Protein AF-A0A2V9NYU6-F1 (afdb_monomer)

Nearest PDB structures (foldseek):
  7azl-assembly2_B  TM=3.512E-01  e=4.759E-01  Escherichia coli 2-427-07_S4_C3
  5vxz-assembly2_B  TM=3.625E-01  e=4.795E+00  Homo sapiens
  4ra0-assembly1_A  TM=4.495E-01  e=8.671E+00  Homo sapiens
  1pz8-assembly3_C  TM=3.743E-01  e=8.671E+00  Gallus gallus
  1pz7-assembly2_B  TM=2.542E-01  e=8.671E+00  Gallus gallus

Sequence (279 aa):
MLKIKHMPVLTLGFVFLVSLFTFSHTQPDTKTDPFADFRPRHEVPSVEFVGRQVCAGCHMQRNRSQLQTAMAHALNMPGDSTVLQAHPKLTFRAGIYTYTITTEGQQSSYSVTDGKETSTEPIAYVFGKAHVAQTYVLRHNGKLYEGRVSYYTAIDNLDWTIGDALNPPPSLEVAFGRDITGDEARNCFSCHSTGAVVSGKLELDRLTPGVTCEACHGPGQELGDFQSEEIEPRHSVARVLRSMPPKRQCRRNDAEPRRDHKCSFPTISSIRQSWPRPQ

Foldseek 3Di:
DDDDDDDDDDDDDDPPPPPPPPPPPPDPPPPPPPCPPQQLDDFDPPFAAPDCVLVCVPVVVVQVVQCVDQQVVQKDQQQPDPLCVVPQWAWDDAQQKIWIWHDDRSWIKIWIDSPPDMDIFTFGMWGGDPQAKTWTWTQDPNFIWTAQWIQGNVVSHIDGDPPLPDGPDPDRVVNRTGTCDQQNVLVSQSQQWPQQAHPNGGNPVSTDGGCHPCNQLPRCRVVSPPDDDPDDPDDDPVVSVVPGDDPVSNDDDDPDDDDDPPPDDDDPPPPDPDDDDDD

pLDDT: mean 73.61, std 25.05, range [25.48, 98.75]

Structure (mmCIF, N/CA/C/O backbone):
data_AF-A0A2V9NYU6-F1
#
_entry.id   AF-A0A2V9NYU6-F1
#
loop_
_atom_site.group_PDB
_atom_site.id
_atom_site.type_symbol
_atom_site.label_atom_id
_atom_site.label_alt_id
_atom_site.label_comp_id
_atom_site.label_asym_id
_atom_site.label_entity_id
_atom_site.label_seq_id
_atom_site.pdbx_PDB_ins_code
_atom_site.Cartn_x
_atom_site.Cartn_y
_atom_site.Cartn_z
_atom_site.occupancy
_atom_site.B_iso_or_equiv
_atom_site.auth_seq_id
_atom_site.auth_comp_id
_atom_site.auth_asym_id
_atom_site.auth_atom_id
_atom_site.pdbx_PDB_model_num
ATOM 1 N N . MET A 1 1 ? 10.746 66.522 74.069 1.00 45.25 1 MET A N 1
ATOM 2 C CA . MET A 1 1 ? 11.652 65.374 74.293 1.00 45.25 1 MET A CA 1
ATOM 3 C C . MET A 1 1 ? 11.529 64.451 73.094 1.00 45.25 1 MET A C 1
ATOM 5 O O . MET A 1 1 ? 10.422 64.001 72.868 1.00 45.25 1 MET A O 1
ATOM 9 N N . LEU A 1 2 ? 12.608 64.301 72.313 1.00 41.31 2 LEU A N 1
ATOM 10 C CA . LEU A 1 2 ? 13.076 63.134 71.530 1.00 41.31 2 LEU A CA 1
ATOM 11 C C . LEU A 1 2 ? 13.954 63.668 70.375 1.00 41.31 2 LEU A C 1
ATOM 13 O O . LEU A 1 2 ? 13.469 64.029 69.309 1.00 41.31 2 LEU A O 1
ATOM 17 N N . LYS A 1 3 ? 15.262 63.812 70.634 1.00 43.53 3 LYS A N 1
ATOM 18 C CA . LYS A 1 3 ? 16.272 64.129 69.611 1.00 43.53 3 LYS A CA 1
ATOM 19 C C . LYS A 1 3 ? 16.665 62.818 68.930 1.00 43.53 3 LYS A C 1
ATOM 21 O O . LYS A 1 3 ? 17.279 61.966 69.567 1.00 43.53 3 LYS A O 1
ATOM 26 N N . ILE A 1 4 ? 16.304 62.669 67.660 1.00 50.69 4 ILE A N 1
ATOM 27 C CA . ILE A 1 4 ? 16.693 61.536 66.818 1.00 50.69 4 ILE A CA 1
ATOM 28 C C . ILE A 1 4 ? 18.176 61.717 66.461 1.00 50.69 4 ILE A C 1
ATOM 30 O O . ILE A 1 4 ? 18.544 62.656 65.760 1.00 50.69 4 ILE A O 1
ATOM 34 N N . LYS A 1 5 ? 19.041 60.858 67.013 1.00 53.56 5 LYS A N 1
ATOM 35 C CA . LYS A 1 5 ? 20.458 60.757 66.639 1.00 53.56 5 LYS A CA 1
ATOM 36 C C . LYS A 1 5 ? 20.568 59.926 65.360 1.00 53.56 5 LYS A C 1
ATOM 38 O O . LYS A 1 5 ? 20.090 58.796 65.324 1.00 53.56 5 LYS A O 1
ATOM 43 N N . HIS A 1 6 ? 21.218 60.479 64.341 1.00 47.94 6 HIS A N 1
ATOM 44 C CA . HIS A 1 6 ? 21.615 59.752 63.138 1.00 47.94 6 HIS A CA 1
ATOM 45 C C . HIS A 1 6 ? 22.655 58.673 63.483 1.00 47.94 6 HIS A C 1
ATOM 47 O O . HIS A 1 6 ? 23.723 58.984 64.009 1.00 47.94 6 HIS A O 1
ATOM 53 N N . MET A 1 7 ? 22.328 57.414 63.186 1.00 47.97 7 MET A N 1
ATOM 54 C CA . MET A 1 7 ? 23.265 56.287 63.154 1.00 47.97 7 MET A CA 1
ATOM 55 C C . MET A 1 7 ? 23.819 56.137 61.728 1.00 47.97 7 MET A C 1
ATOM 57 O O . MET A 1 7 ? 23.051 56.280 60.774 1.00 47.97 7 MET A O 1
ATOM 61 N N . PRO A 1 8 ? 25.122 55.858 61.557 1.00 53.44 8 PRO A N 1
ATOM 62 C CA . PRO A 1 8 ? 25.720 55.688 60.242 1.00 53.44 8 PRO A CA 1
ATOM 63 C C . PRO A 1 8 ? 25.275 54.359 59.622 1.00 53.44 8 PRO A C 1
ATOM 65 O O . PRO A 1 8 ? 25.334 53.304 60.253 1.00 53.44 8 PRO A O 1
ATOM 68 N N . VAL A 1 9 ? 24.819 54.434 58.372 1.00 51.22 9 VAL A N 1
ATOM 69 C CA . VAL A 1 9 ? 24.464 53.286 57.535 1.00 51.22 9 VAL A CA 1
ATOM 70 C C . VAL A 1 9 ? 25.750 52.537 57.191 1.00 51.22 9 VAL A C 1
ATOM 72 O O . VAL A 1 9 ? 26.589 53.029 56.441 1.00 51.22 9 VAL A O 1
ATOM 75 N N . LEU A 1 10 ? 25.911 51.357 57.786 1.00 48.66 10 LEU A N 1
ATOM 76 C CA . LEU A 1 10 ? 26.973 50.410 57.477 1.00 48.66 10 LEU A CA 1
ATOM 77 C C . LEU 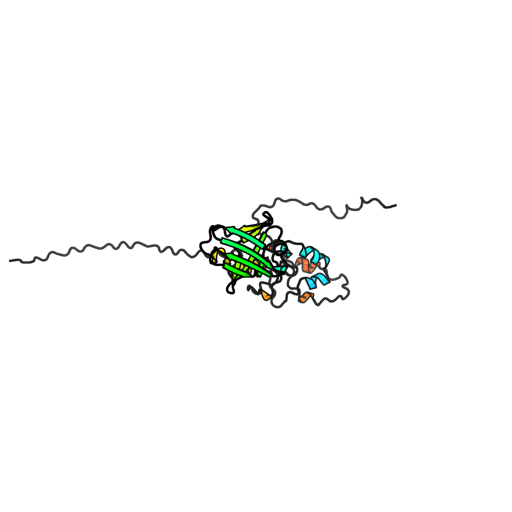A 1 10 ? 26.705 49.834 56.077 1.00 48.66 10 LEU A C 1
ATOM 79 O O . LEU A 1 10 ? 25.707 49.151 55.852 1.00 48.66 10 LEU A O 1
ATOM 83 N N . THR A 1 11 ? 27.581 50.147 55.129 1.00 49.38 11 THR A N 1
ATOM 84 C CA . THR A 1 11 ? 27.577 49.627 53.761 1.00 49.38 11 THR A CA 1
ATOM 85 C C . THR A 1 11 ? 27.872 48.126 53.770 1.00 49.38 11 THR A C 1
ATOM 87 O O . THR A 1 11 ? 29.022 47.698 53.836 1.00 49.38 11 THR A O 1
ATOM 90 N N . LEU A 1 12 ? 26.820 47.307 53.703 1.00 52.34 12 LEU A N 1
ATOM 91 C CA . LEU A 1 12 ? 26.940 45.871 53.465 1.00 52.34 12 LEU A CA 1
ATOM 92 C C . LEU A 1 12 ? 27.256 45.653 51.977 1.00 52.34 12 LEU A C 1
ATOM 94 O O . LEU A 1 12 ? 26.400 45.842 51.113 1.00 52.34 12 LEU A O 1
ATOM 98 N N . GLY A 1 13 ? 28.509 45.306 51.680 1.00 44.69 13 GLY A N 1
ATOM 99 C CA . GLY A 1 13 ? 28.951 44.926 50.342 1.00 44.69 13 GLY A CA 1
ATOM 100 C C . GLY A 1 13 ? 28.195 43.691 49.856 1.00 44.69 13 GLY A C 1
ATOM 101 O O . GLY A 1 13 ? 28.380 42.593 50.375 1.00 44.69 13 GLY A O 1
ATOM 102 N N . PHE A 1 14 ? 27.333 43.880 48.861 1.00 51.66 14 PHE A N 1
ATOM 103 C CA . PHE A 1 14 ? 26.615 42.805 48.190 1.00 51.66 14 PHE A CA 1
ATOM 104 C C . PHE A 1 14 ? 27.565 42.156 47.175 1.00 51.66 14 PHE A C 1
ATOM 106 O O . PHE A 1 14 ? 27.757 42.657 46.068 1.00 51.66 14 PHE A O 1
ATOM 113 N N . VAL A 1 15 ? 28.219 41.064 47.574 1.00 51.78 15 VAL A N 1
ATOM 114 C CA . VAL A 1 15 ? 28.984 40.213 46.655 1.00 51.78 15 VAL A CA 1
ATOM 115 C C . VAL A 1 15 ? 27.977 39.497 45.755 1.00 51.78 15 VAL A C 1
ATOM 117 O O . VAL A 1 15 ? 27.366 38.506 46.147 1.00 51.78 15 VAL A O 1
ATOM 120 N N . PHE A 1 16 ? 27.770 40.031 44.550 1.00 46.91 16 PHE A N 1
ATOM 121 C CA . PHE A 1 16 ? 27.045 39.351 43.479 1.00 46.91 16 PHE A CA 1
ATOM 122 C C . PHE A 1 16 ? 27.865 38.134 43.030 1.00 46.91 16 PHE A C 1
ATOM 124 O O . PHE A 1 16 ? 28.771 38.231 42.204 1.00 46.91 16 PHE A O 1
ATOM 131 N N . LEU A 1 17 ? 27.547 36.971 43.596 1.00 47.56 17 LEU A N 1
ATOM 132 C CA . LEU A 1 17 ? 27.924 35.672 43.051 1.00 47.56 17 LEU A CA 1
ATOM 133 C C . LEU A 1 17 ? 27.158 35.492 41.735 1.00 47.56 17 LEU A C 1
ATOM 135 O O . LEU A 1 17 ? 26.001 35.071 41.720 1.00 47.56 17 LEU A O 1
ATOM 139 N N . VAL A 1 18 ? 27.793 35.870 40.624 1.00 52.66 18 VAL A N 1
ATOM 140 C CA . VAL A 1 18 ? 27.334 35.550 39.269 1.00 52.66 18 VAL A CA 1
ATOM 141 C C . VAL A 1 18 ? 27.370 34.029 39.137 1.00 52.66 18 VAL A C 1
ATOM 143 O O . VAL A 1 18 ? 28.400 33.436 38.826 1.00 52.66 18 VAL A O 1
ATOM 146 N N . SER A 1 19 ? 26.244 33.380 39.436 1.00 52.78 19 SER A N 1
ATOM 147 C CA . SER A 1 19 ? 26.026 31.986 39.070 1.00 52.78 19 SER A CA 1
ATOM 148 C C . SER A 1 19 ? 26.017 31.917 37.551 1.00 52.78 19 SER A C 1
ATOM 150 O O . SER A 1 19 ? 25.079 32.381 36.904 1.00 52.78 19 SER A O 1
ATOM 152 N N . LEU A 1 20 ? 27.091 31.363 36.991 1.00 49.19 20 LEU A N 1
ATOM 153 C CA . LEU A 1 20 ? 27.152 30.867 35.624 1.00 49.19 20 LEU A CA 1
ATOM 154 C C . LEU A 1 20 ? 26.072 29.789 35.465 1.00 49.19 20 LEU A C 1
ATOM 156 O O . LEU A 1 20 ? 26.333 28.600 35.625 1.00 49.19 20 LEU A O 1
ATOM 160 N N . PHE A 1 21 ? 24.841 30.203 35.166 1.00 53.56 21 PHE A N 1
ATOM 161 C CA . PHE A 1 21 ? 23.872 29.329 34.525 1.00 53.56 21 PHE A CA 1
ATOM 162 C C . PHE A 1 21 ? 24.415 29.058 33.127 1.00 53.56 21 PHE A C 1
ATOM 164 O O . PHE A 1 21 ? 24.218 29.833 32.191 1.00 53.56 21 PHE A O 1
ATOM 171 N N . THR A 1 22 ? 25.161 27.967 33.002 1.00 45.28 22 THR A N 1
ATOM 172 C CA . THR A 1 22 ? 25.458 27.357 31.718 1.00 45.28 22 THR A CA 1
ATOM 173 C C . THR A 1 22 ? 24.123 26.927 31.123 1.00 45.28 22 THR A C 1
ATOM 175 O O . THR A 1 22 ? 23.576 25.872 31.439 1.00 45.28 22 THR A O 1
ATOM 178 N N . PHE A 1 23 ? 23.557 27.791 30.280 1.00 52.84 23 PHE A N 1
ATOM 179 C CA . PHE A 1 23 ? 22.509 27.414 29.345 1.00 52.84 23 PHE A CA 1
ATOM 180 C C . PHE A 1 23 ? 23.100 26.296 28.486 1.00 52.84 23 PHE A C 1
ATOM 182 O O . PHE A 1 23 ? 23.833 26.543 27.531 1.00 52.84 23 PHE A O 1
ATOM 189 N N . SER A 1 24 ? 22.837 25.051 28.877 1.00 44.12 24 SER A N 1
ATOM 190 C CA . SER A 1 24 ? 23.062 23.904 28.016 1.00 44.12 24 SER A CA 1
ATOM 191 C C . SER A 1 24 ? 22.079 24.066 26.867 1.00 44.12 24 SER A C 1
ATOM 193 O O . SER A 1 24 ? 20.913 23.701 26.977 1.00 44.12 24 SER A O 1
ATOM 195 N N . HIS A 1 25 ? 22.532 24.706 25.790 1.00 51.59 25 HIS A N 1
ATOM 196 C CA . HIS A 1 25 ? 21.936 24.521 24.480 1.00 51.59 25 HIS A CA 1
ATOM 197 C C . HIS A 1 25 ? 22.075 23.035 24.166 1.00 51.59 25 HIS A C 1
ATOM 199 O O . HIS A 1 25 ? 23.102 22.582 23.666 1.00 51.59 25 HIS A O 1
ATOM 205 N N . THR A 1 26 ? 21.048 22.262 24.505 1.00 47.88 26 THR A N 1
ATOM 206 C CA . THR A 1 26 ? 20.768 21.009 23.825 1.00 47.88 26 THR A CA 1
ATOM 207 C C . THR A 1 26 ? 20.551 21.380 22.367 1.00 47.88 26 THR A C 1
ATOM 209 O O . THR A 1 26 ? 19.470 21.816 21.973 1.00 47.88 26 THR A O 1
ATOM 212 N N . GLN A 1 27 ? 21.621 21.292 21.572 1.00 53.72 27 GLN A N 1
ATOM 213 C CA . GLN A 1 27 ? 21.475 21.251 20.127 1.00 53.72 27 GLN A CA 1
ATOM 214 C C . GLN A 1 27 ? 20.446 20.157 19.837 1.00 53.72 27 GLN A C 1
ATOM 216 O O . GLN A 1 27 ? 20.585 19.055 20.377 1.00 53.72 27 GLN A O 1
ATOM 221 N N . PRO A 1 28 ? 19.394 20.442 19.053 1.00 48.16 28 PRO A N 1
ATOM 222 C CA . PRO A 1 28 ? 18.561 19.373 18.545 1.00 48.16 28 PRO A CA 1
ATOM 223 C C . PRO A 1 28 ? 19.501 18.398 17.841 1.00 48.16 28 PRO A C 1
ATOM 225 O O . PRO A 1 28 ? 20.246 18.803 16.947 1.00 48.16 28 PRO A O 1
ATOM 228 N N . ASP A 1 29 ? 19.514 17.148 18.304 1.00 47.09 29 ASP A N 1
ATOM 229 C CA . ASP A 1 29 ? 20.204 16.047 17.645 1.00 47.09 29 ASP A CA 1
ATOM 230 C C . ASP A 1 29 ? 19.600 15.921 16.243 1.00 47.09 29 ASP A C 1
ATOM 232 O O . ASP A 1 29 ? 18.626 15.202 16.011 1.00 47.09 29 ASP A O 1
ATOM 236 N N . THR A 1 30 ? 20.158 16.655 15.283 1.00 48.47 30 THR A N 1
ATOM 237 C CA . THR A 1 30 ? 19.974 16.404 13.862 1.00 48.47 30 THR A CA 1
ATOM 238 C C . THR A 1 30 ? 20.704 15.103 13.574 1.00 48.47 30 THR A C 1
ATOM 240 O O . THR A 1 30 ? 21.815 15.101 13.044 1.00 48.47 30 THR A O 1
ATOM 243 N N . LYS A 1 31 ? 20.110 13.977 13.982 1.00 50.28 31 LYS A N 1
ATOM 244 C CA . LYS A 1 31 ? 20.484 12.680 13.435 1.00 50.28 31 LYS A CA 1
ATOM 245 C C . LYS A 1 31 ? 20.206 12.783 11.946 1.00 50.28 31 LYS A C 1
ATOM 247 O O . LYS A 1 31 ? 19.052 12.784 11.527 1.00 50.28 31 LYS A O 1
ATOM 252 N N . THR A 1 32 ? 21.267 12.967 11.173 1.00 53.19 32 THR A N 1
ATOM 253 C CA . THR A 1 32 ? 21.240 12.838 9.724 1.00 53.19 32 THR A CA 1
ATOM 254 C C . THR A 1 32 ? 20.582 11.504 9.402 1.00 53.19 32 THR A C 1
ATOM 256 O O . THR A 1 32 ? 21.045 10.465 9.874 1.00 53.19 32 THR A O 1
ATOM 259 N N . ASP A 1 33 ? 19.460 11.541 8.677 1.00 53.53 33 ASP A N 1
ATOM 260 C CA . ASP A 1 33 ? 18.781 10.328 8.229 1.00 53.53 33 ASP A CA 1
ATOM 261 C C . ASP A 1 33 ? 19.794 9.506 7.410 1.00 53.53 33 ASP A C 1
ATOM 263 O O . ASP A 1 33 ? 20.245 9.973 6.360 1.00 53.53 33 ASP A O 1
ATOM 267 N N . PRO A 1 34 ? 20.195 8.307 7.874 1.00 51.78 34 PRO A N 1
ATOM 268 C CA . PRO A 1 34 ? 21.185 7.483 7.186 1.00 51.78 34 PRO A CA 1
ATOM 269 C C . PRO A 1 34 ? 20.713 7.012 5.800 1.00 51.78 34 PRO A C 1
ATOM 271 O O . PRO A 1 34 ? 21.510 6.446 5.050 1.00 51.78 34 PRO A O 1
ATOM 274 N N . PHE A 1 35 ? 19.447 7.250 5.445 1.00 48.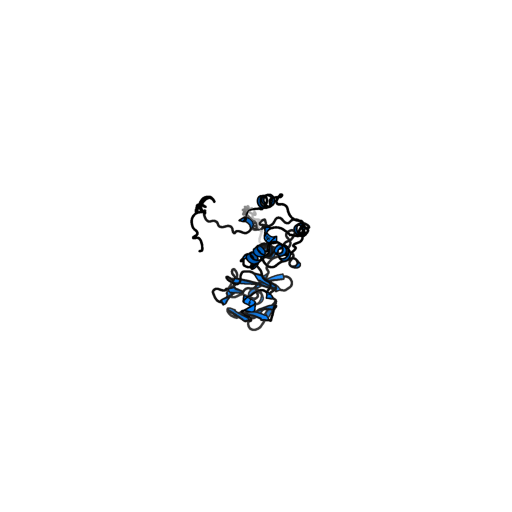78 35 PHE A N 1
ATOM 275 C CA . PHE A 1 35 ? 18.875 6.971 4.132 1.00 48.78 35 PHE A CA 1
ATOM 276 C C . PHE A 1 35 ? 18.694 8.210 3.249 1.00 48.78 35 PHE A C 1
ATOM 278 O O . PHE A 1 35 ? 18.332 8.039 2.087 1.00 48.78 35 PHE A O 1
ATOM 285 N N . ALA A 1 36 ? 19.001 9.426 3.721 1.00 50.50 36 ALA A N 1
ATOM 286 C CA . ALA A 1 36 ? 18.829 10.653 2.931 1.00 50.50 36 ALA A CA 1
ATOM 287 C C . ALA A 1 36 ? 19.557 10.600 1.570 1.00 50.50 36 ALA A C 1
ATOM 289 O O . ALA A 1 36 ? 19.047 11.095 0.562 1.00 50.50 36 ALA A O 1
ATOM 290 N N . ASP A 1 37 ? 20.711 9.924 1.536 1.00 48.91 37 ASP A N 1
ATOM 291 C CA . ASP A 1 37 ? 21.531 9.725 0.337 1.00 48.91 37 ASP A CA 1
ATOM 292 C C . ASP A 1 37 ? 21.364 8.332 -0.301 1.00 48.91 37 ASP A C 1
ATOM 294 O O . ASP A 1 37 ? 21.958 8.042 -1.346 1.00 48.91 37 ASP A O 1
ATOM 298 N N . PHE A 1 38 ? 20.552 7.444 0.284 1.00 47.50 38 PHE A N 1
ATOM 299 C CA . PHE A 1 38 ? 20.302 6.117 -0.274 1.00 47.50 38 PHE A CA 1
ATOM 300 C C . PHE A 1 38 ? 19.314 6.214 -1.438 1.00 47.50 38 PHE A C 1
ATOM 302 O O . PHE A 1 38 ? 18.111 6.005 -1.303 1.00 47.50 38 PHE A O 1
ATOM 309 N N . ARG A 1 39 ? 19.842 6.514 -2.626 1.00 55.88 39 ARG A N 1
ATOM 310 C CA . ARG A 1 39 ? 19.091 6.434 -3.880 1.00 55.88 39 ARG A CA 1
ATOM 311 C C . ARG A 1 39 ? 19.465 5.151 -4.601 1.00 55.88 39 ARG A C 1
ATOM 313 O O . ARG A 1 39 ? 20.546 5.080 -5.193 1.00 55.88 39 ARG A O 1
ATOM 320 N N . PRO A 1 40 ? 18.602 4.120 -4.620 1.00 50.12 40 PRO A N 1
ATOM 321 C CA . PRO A 1 40 ? 18.904 2.902 -5.352 1.00 50.12 40 PRO A CA 1
ATOM 322 C C . PRO A 1 40 ? 18.926 3.084 -6.882 1.00 50.12 40 PRO A C 1
ATOM 324 O O . PRO A 1 40 ? 19.112 2.128 -7.630 1.00 50.12 40 PRO A O 1
ATOM 327 N N . ARG A 1 41 ? 18.779 4.314 -7.379 1.00 55.22 41 ARG A N 1
ATOM 328 C CA . ARG A 1 41 ? 18.812 4.641 -8.797 1.00 55.22 41 ARG A CA 1
ATOM 329 C C . ARG A 1 41 ? 19.505 5.979 -9.045 1.00 55.22 41 ARG A C 1
ATOM 331 O O . ARG A 1 41 ? 19.261 6.948 -8.334 1.00 55.22 41 ARG A O 1
ATOM 338 N N . HIS A 1 42 ? 20.297 6.028 -10.115 1.00 53.09 42 HIS A N 1
ATOM 339 C CA . HIS A 1 42 ? 20.657 7.279 -10.779 1.00 53.09 42 HIS A CA 1
ATOM 340 C C . HIS A 1 42 ? 19.480 7.709 -11.661 1.00 53.09 42 HIS A C 1
ATOM 342 O O . HIS A 1 42 ? 19.164 7.039 -12.645 1.00 53.09 42 HIS A O 1
ATOM 348 N N . GLU A 1 43 ? 18.768 8.758 -11.263 1.00 54.69 43 GLU A N 1
ATOM 349 C CA . GLU A 1 43 ? 17.697 9.322 -12.082 1.00 54.69 43 GLU A CA 1
ATOM 350 C C . GLU A 1 43 ? 18.314 9.989 -13.315 1.00 54.69 43 GLU A C 1
ATOM 352 O O . GLU A 1 43 ? 19.219 10.814 -13.191 1.00 54.69 43 GLU A O 1
ATOM 357 N N . VAL A 1 44 ? 17.841 9.614 -14.502 1.00 52.81 44 VAL A N 1
ATOM 358 C CA . VAL A 1 44 ? 18.176 10.302 -15.749 1.00 52.81 44 VAL A CA 1
ATOM 359 C C . VAL A 1 44 ? 16.982 11.203 -16.061 1.00 52.81 44 VAL A C 1
ATOM 361 O O . VAL A 1 44 ? 15.888 10.680 -16.286 1.00 52.81 44 VAL A O 1
ATOM 364 N N . PRO A 1 45 ? 17.127 1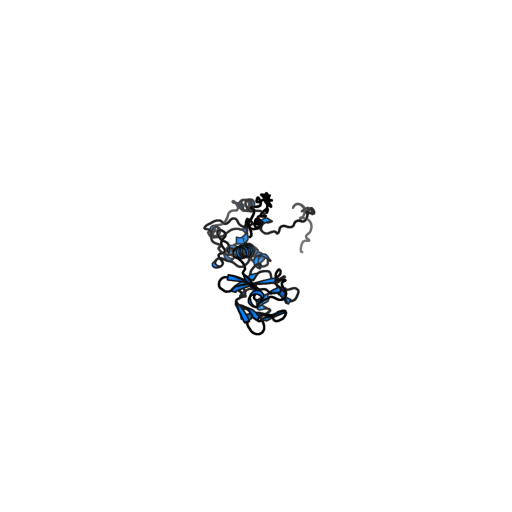2.539 -16.008 1.00 54.25 45 PRO A N 1
ATOM 365 C CA . PRO A 1 45 ? 16.047 13.439 -16.389 1.00 54.25 45 PRO A CA 1
ATOM 366 C C . PRO A 1 45 ? 15.608 13.152 -17.830 1.00 54.25 45 PRO A C 1
ATOM 368 O O . PRO A 1 45 ? 16.459 12.872 -18.669 1.00 54.25 45 PRO A O 1
ATOM 371 N N . SER A 1 46 ? 14.308 13.275 -18.120 1.00 56.78 46 SER A N 1
ATOM 372 C CA . SER A 1 46 ? 13.682 13.209 -19.461 1.00 56.78 46 SER A CA 1
ATOM 373 C C . SER A 1 46 ? 13.446 11.843 -20.127 1.00 56.78 46 SER A C 1
ATOM 375 O O . SER A 1 46 ? 12.965 11.829 -21.255 1.00 56.78 46 SER A O 1
ATOM 377 N N . VAL A 1 47 ? 13.686 10.716 -19.446 1.00 66.25 47 VAL A N 1
ATOM 378 C CA . VAL A 1 47 ? 13.336 9.377 -19.965 1.00 66.25 47 VAL A CA 1
ATOM 379 C C . VAL A 1 47 ? 12.188 8.736 -19.178 1.00 66.25 47 VAL A C 1
ATOM 381 O O . VAL A 1 47 ? 12.242 8.595 -17.956 1.00 66.25 47 VAL A O 1
ATOM 384 N N . GLU A 1 48 ? 11.137 8.352 -19.895 1.00 79.62 48 GLU A N 1
ATOM 385 C CA . GLU A 1 48 ? 9.901 7.779 -19.365 1.00 79.62 48 GLU A CA 1
ATOM 386 C C . GLU A 1 48 ? 10.018 6.274 -19.099 1.00 79.62 48 GLU A C 1
ATOM 388 O O . GLU A 1 48 ? 10.718 5.529 -19.796 1.00 79.62 48 GLU A O 1
ATOM 393 N N . PHE A 1 49 ? 9.278 5.816 -18.091 1.00 84.94 49 PHE A N 1
ATOM 394 C CA . PHE A 1 49 ? 9.070 4.394 -17.847 1.00 84.94 49 PHE A CA 1
ATOM 395 C C . PHE A 1 49 ? 8.046 3.861 -18.853 1.00 84.94 49 PHE A C 1
ATOM 397 O O . PHE A 1 49 ? 6.930 4.369 -18.940 1.00 84.94 49 PHE A O 1
ATOM 404 N N . VAL A 1 50 ? 8.416 2.836 -19.617 1.00 87.88 50 VAL A N 1
ATOM 405 C CA . VAL A 1 50 ? 7.571 2.254 -20.678 1.00 87.88 50 VAL A CA 1
ATOM 406 C C . VAL A 1 50 ? 6.765 1.049 -20.196 1.00 87.88 50 VAL A C 1
ATOM 408 O O . VAL A 1 50 ? 5.881 0.557 -20.898 1.00 87.88 50 VAL A O 1
ATOM 411 N N . GLY A 1 51 ? 7.063 0.558 -18.994 1.00 88.81 51 GLY A N 1
ATOM 412 C CA . GLY A 1 51 ? 6.404 -0.583 -18.393 1.00 88.81 51 GLY A CA 1
ATOM 413 C C . GLY A 1 51 ? 6.982 -1.920 -18.852 1.00 88.81 51 GLY A C 1
ATOM 414 O O . GLY A 1 51 ? 7.500 -2.114 -19.956 1.00 88.81 51 GLY A O 1
ATOM 415 N N . ARG A 1 52 ? 6.839 -2.915 -17.977 1.00 88.75 52 ARG A N 1
ATOM 416 C CA . ARG A 1 52 ? 7.373 -4.273 -18.172 1.00 88.75 52 ARG A CA 1
ATOM 417 C C . ARG A 1 52 ? 6.844 -4.983 -19.426 1.00 88.75 52 ARG A C 1
ATOM 419 O O . ARG A 1 52 ? 7.461 -5.941 -19.890 1.00 88.75 52 ARG A O 1
ATOM 426 N N . GLN A 1 53 ? 5.687 -4.574 -19.946 1.00 90.81 53 GLN A N 1
ATOM 427 C CA . GLN A 1 53 ? 5.047 -5.167 -21.120 1.00 90.81 53 GLN A CA 1
ATOM 428 C C . GLN A 1 53 ? 5.912 -4.976 -22.369 1.00 90.81 53 GLN A C 1
ATOM 430 O O . GLN A 1 53 ? 6.067 -5.926 -23.133 1.00 90.81 53 GLN A O 1
ATOM 435 N N . VAL A 1 54 ? 6.553 -3.813 -22.521 1.00 91.00 54 VAL A N 1
ATOM 436 C CA . VAL A 1 54 ? 7.507 -3.558 -23.613 1.00 91.00 54 VAL A CA 1
ATOM 437 C C . VAL A 1 54 ? 8.699 -4.506 -23.497 1.00 91.00 54 VAL A C 1
ATOM 439 O O . VAL A 1 54 ? 9.057 -5.189 -24.454 1.00 91.00 54 VAL A O 1
ATOM 442 N N . CYS A 1 55 ? 9.244 -4.666 -22.286 1.00 88.81 55 CYS A N 1
ATOM 443 C CA . CYS A 1 55 ? 10.329 -5.614 -22.027 1.00 88.81 55 CYS A CA 1
ATOM 444 C C . CYS A 1 55 ? 9.922 -7.063 -22.354 1.00 88.81 55 CYS A C 1
ATOM 446 O O . CYS A 1 55 ? 10.741 -7.860 -22.812 1.00 88.81 55 CYS A O 1
ATOM 448 N N . ALA A 1 56 ? 8.660 -7.427 -22.114 1.00 91.88 56 ALA A N 1
ATOM 449 C CA . ALA A 1 56 ? 8.138 -8.764 -22.368 1.00 91.88 56 ALA A CA 1
ATOM 450 C C . ALA A 1 56 ? 8.072 -9.120 -23.861 1.00 91.88 56 ALA A C 1
ATOM 452 O O . ALA A 1 56 ? 8.112 -10.313 -24.166 1.00 91.88 56 ALA A O 1
ATOM 453 N N . GLY A 1 57 ? 8.027 -8.127 -24.759 1.00 91.62 57 GLY A N 1
ATOM 454 C CA . GLY A 1 57 ? 8.035 -8.334 -26.211 1.00 91.62 57 GLY A CA 1
ATOM 455 C C . GLY A 1 57 ? 9.255 -9.131 -26.680 1.00 91.62 57 GLY A C 1
ATOM 456 O O . GLY A 1 57 ? 9.109 -10.112 -27.401 1.00 91.62 57 GLY A O 1
ATOM 457 N N . CYS A 1 58 ? 10.443 -8.792 -26.168 1.00 92.12 58 CYS A N 1
ATOM 458 C CA . CYS A 1 58 ? 11.691 -9.507 -26.474 1.00 92.12 58 CYS A CA 1
ATOM 459 C C . CYS A 1 58 ? 12.132 -10.467 -25.353 1.00 92.12 58 CYS A C 1
ATOM 461 O O . CYS A 1 58 ? 12.855 -11.436 -25.591 1.00 92.12 58 CYS A O 1
ATOM 463 N N . HIS A 1 59 ? 11.713 -10.230 -24.105 1.00 93.56 59 HIS A N 1
ATOM 464 C CA . HIS A 1 59 ? 12.179 -10.969 -22.925 1.00 93.56 59 HIS A CA 1
ATOM 465 C C . HIS A 1 59 ? 11.050 -11.658 -22.150 1.00 93.56 59 HIS A C 1
ATOM 467 O O . HIS A 1 59 ? 11.033 -11.658 -20.915 1.00 93.56 59 HIS A O 1
ATOM 473 N N . MET A 1 60 ? 10.125 -12.313 -22.857 1.00 95.31 60 MET A N 1
ATOM 474 C CA . MET A 1 60 ? 8.941 -12.954 -22.272 1.00 95.31 60 MET A CA 1
ATOM 475 C C . MET A 1 60 ? 9.258 -13.865 -21.075 1.00 95.31 60 MET A C 1
ATOM 477 O O . MET A 1 60 ? 8.622 -13.749 -20.026 1.00 95.31 60 MET A O 1
ATOM 481 N N . GLN A 1 61 ? 10.245 -14.761 -21.190 1.00 95.38 61 GLN A N 1
ATOM 482 C CA . GLN A 1 61 ? 10.551 -15.693 -20.101 1.00 95.38 61 GLN A CA 1
ATOM 483 C C . GLN A 1 61 ? 11.147 -14.991 -18.875 1.00 95.38 61 GLN A C 1
ATOM 485 O O . GLN A 1 61 ? 10.811 -15.345 -17.747 1.00 95.38 61 GLN A O 1
ATOM 490 N N . ARG A 1 62 ? 11.965 -13.950 -19.077 1.00 94.31 62 ARG A N 1
ATOM 491 C CA . ARG A 1 62 ? 12.501 -13.139 -17.973 1.00 94.31 62 ARG A CA 1
ATOM 492 C C . ARG A 1 62 ? 11.394 -12.360 -17.277 1.00 94.31 62 ARG A C 1
ATOM 494 O O . ARG A 1 62 ? 11.352 -12.369 -16.052 1.00 94.31 62 ARG A O 1
ATOM 501 N N . ASN A 1 63 ? 10.478 -11.762 -18.038 1.00 94.19 63 ASN A N 1
ATOM 502 C CA . ASN A 1 63 ? 9.312 -11.071 -17.492 1.00 94.19 63 ASN A CA 1
ATOM 503 C C . ASN A 1 63 ? 8.424 -12.026 -16.671 1.00 94.19 63 ASN A C 1
ATOM 505 O O . ASN A 1 63 ? 8.055 -11.706 -15.545 1.00 94.19 63 ASN A O 1
ATOM 509 N N . ARG A 1 64 ? 8.150 -13.238 -17.179 1.00 94.94 64 ARG A N 1
ATOM 510 C CA . ARG A 1 64 ? 7.398 -14.266 -16.435 1.00 94.94 64 ARG A CA 1
ATOM 511 C C . ARG A 1 64 ? 8.078 -14.646 -15.122 1.00 94.94 64 ARG A C 1
ATOM 513 O O . ARG A 1 64 ? 7.409 -14.701 -14.099 1.00 94.94 64 ARG A O 1
ATOM 520 N N . SER A 1 65 ? 9.390 -14.884 -15.131 1.00 95.31 65 SER A N 1
ATOM 521 C CA . SER A 1 65 ? 10.123 -15.209 -13.903 1.00 95.31 65 SER A CA 1
ATOM 522 C C . SER A 1 65 ? 10.185 -14.033 -12.926 1.00 95.31 65 SER A C 1
ATOM 524 O O . SER A 1 65 ? 10.064 -14.250 -11.725 1.00 95.31 65 SER A O 1
ATOM 526 N N . GLN A 1 66 ? 10.355 -12.799 -13.416 1.00 94.69 66 GLN A N 1
ATOM 527 C CA . GLN A 1 66 ? 10.403 -11.604 -12.569 1.00 94.69 66 GLN A CA 1
ATOM 528 C C . GLN A 1 66 ? 9.083 -11.406 -11.822 1.00 94.69 66 GLN A C 1
ATOM 530 O O . GLN A 1 66 ? 9.123 -11.137 -10.623 1.00 94.69 66 GLN A O 1
ATOM 535 N N . LEU A 1 67 ? 7.945 -11.640 -12.479 1.00 92.50 67 LEU A N 1
ATOM 536 C CA . LEU A 1 67 ? 6.629 -11.532 -11.852 1.00 92.50 67 LEU A CA 1
ATOM 537 C C . LEU A 1 67 ? 6.432 -12.439 -10.642 1.00 92.50 67 LEU A C 1
ATOM 539 O O . LEU A 1 67 ? 5.604 -12.125 -9.813 1.00 92.50 67 LEU A O 1
ATOM 543 N N . GLN A 1 68 ? 7.171 -13.543 -10.531 1.00 92.31 68 GLN A N 1
ATOM 544 C CA . GLN A 1 68 ? 7.046 -14.474 -9.404 1.00 92.31 68 GLN A CA 1
ATOM 545 C C . GLN A 1 68 ? 7.936 -14.086 -8.210 1.00 92.31 68 GLN A C 1
ATOM 547 O O . GLN A 1 68 ? 8.000 -14.786 -7.197 1.00 92.31 68 GLN A O 1
ATOM 552 N N . THR A 1 69 ? 8.699 -12.997 -8.327 1.00 92.50 69 THR A N 1
ATOM 553 C CA . THR A 1 69 ? 9.656 -12.585 -7.296 1.00 92.50 69 THR A CA 1
ATOM 554 C C . THR A 1 69 ? 8.989 -11.767 -6.196 1.00 92.50 69 THR A C 1
ATOM 556 O O . THR A 1 69 ? 8.001 -11.076 -6.412 1.00 92.50 69 THR A O 1
ATOM 559 N N . ALA A 1 70 ? 9.583 -11.769 -4.998 1.00 92.19 70 ALA A N 1
ATOM 560 C CA . ALA A 1 70 ? 9.130 -10.894 -3.914 1.00 92.19 70 ALA A CA 1
ATOM 561 C C . ALA A 1 70 ? 9.219 -9.400 -4.274 1.00 92.19 70 ALA A C 1
ATOM 563 O O . ALA A 1 70 ? 8.410 -8.617 -3.800 1.00 92.19 70 ALA A O 1
ATOM 564 N N . MET A 1 71 ? 10.168 -9.028 -5.137 1.00 92.75 71 MET A N 1
ATOM 565 C CA . MET A 1 71 ? 10.334 -7.667 -5.652 1.00 92.75 71 MET A CA 1
ATOM 566 C C . MET A 1 71 ? 9.118 -7.216 -6.470 1.00 92.75 71 MET A C 1
ATOM 568 O O . MET A 1 71 ? 8.602 -6.127 -6.236 1.00 92.75 71 MET A O 1
ATOM 572 N N . ALA A 1 72 ? 8.612 -8.068 -7.367 1.00 93.75 72 ALA A N 1
ATOM 573 C CA . ALA A 1 72 ? 7.412 -7.768 -8.152 1.00 93.75 72 ALA A CA 1
ATOM 574 C C . ALA A 1 72 ? 6.168 -7.554 -7.280 1.00 93.75 72 ALA A C 1
ATOM 576 O O . ALA A 1 72 ? 5.297 -6.778 -7.642 1.00 93.75 72 ALA A O 1
ATOM 577 N N . HIS A 1 73 ? 6.118 -8.216 -6.124 1.00 94.06 73 HIS A N 1
ATOM 578 C CA . HIS A 1 73 ? 5.002 -8.153 -5.184 1.00 94.06 73 HIS A CA 1
ATOM 579 C C . HIS A 1 73 ? 5.294 -7.285 -3.955 1.00 94.06 73 HIS A C 1
ATOM 581 O O . HIS A 1 73 ? 4.613 -7.432 -2.944 1.00 94.06 73 HIS A O 1
ATOM 587 N N . ALA A 1 74 ? 6.316 -6.424 -3.998 1.00 95.31 74 ALA A N 1
ATOM 588 C CA . ALA A 1 74 ? 6.675 -5.563 -2.869 1.00 95.31 74 ALA A CA 1
ATOM 589 C C . ALA A 1 74 ? 5.602 -4.497 -2.574 1.00 95.31 74 ALA A C 1
ATOM 591 O O . ALA A 1 74 ? 5.498 -4.036 -1.434 1.00 95.31 74 ALA A O 1
ATOM 592 N N . LEU A 1 75 ? 4.818 -4.139 -3.593 1.00 97.31 75 LEU A N 1
ATOM 593 C CA . LEU A 1 75 ? 3.656 -3.262 -3.546 1.00 97.31 75 LEU A CA 1
ATOM 594 C C . LEU A 1 75 ? 2.629 -3.777 -4.556 1.00 97.31 75 LEU A C 1
ATOM 596 O O . LEU A 1 75 ? 3.001 -4.093 -5.684 1.00 97.31 75 LEU A O 1
ATOM 600 N N . ASN A 1 76 ? 1.356 -3.822 -4.178 1.00 96.06 76 ASN A N 1
ATOM 601 C CA . ASN A 1 76 ? 0.253 -4.163 -5.076 1.00 96.06 76 ASN A CA 1
ATOM 602 C C . ASN A 1 76 ? -0.861 -3.118 -4.960 1.00 96.06 76 ASN A C 1
ATOM 604 O O . ASN A 1 76 ? -0.987 -2.436 -3.936 1.00 96.06 76 ASN A O 1
ATOM 608 N N . MET A 1 77 ? -1.691 -3.025 -5.998 1.00 96.38 77 MET A N 1
ATOM 609 C CA . MET A 1 77 ? -2.991 -2.370 -5.876 1.00 96.38 77 MET A CA 1
ATOM 610 C C . MET A 1 77 ? -3.942 -3.266 -5.066 1.00 96.38 77 MET A C 1
ATOM 612 O O . MET A 1 77 ? -3.766 -4.488 -5.073 1.00 96.38 77 MET A O 1
ATOM 616 N N . PRO A 1 78 ? -4.963 -2.705 -4.392 1.00 95.62 78 PRO A N 1
ATOM 617 C CA . PRO A 1 78 ? -5.918 -3.494 -3.611 1.00 95.62 78 PRO A CA 1
ATOM 618 C C . PRO A 1 78 ? -6.560 -4.629 -4.418 1.00 95.62 78 PRO A C 1
ATOM 620 O O . PRO A 1 78 ? -6.559 -5.773 -3.968 1.00 95.62 78 PRO A O 1
ATOM 623 N N . GLY A 1 79 ? -7.007 -4.336 -5.645 1.00 95.44 79 GLY A N 1
ATOM 624 C CA . GLY A 1 79 ? -7.630 -5.318 -6.537 1.00 95.44 79 GLY A CA 1
ATOM 625 C C . GLY A 1 79 ? -6.722 -6.487 -6.932 1.00 95.44 79 GLY A C 1
ATOM 626 O O . GLY A 1 79 ? -7.227 -7.587 -7.146 1.00 95.44 79 GLY A O 1
ATOM 627 N N . ASP A 1 80 ? -5.401 -6.278 -6.944 1.00 94.50 80 ASP A N 1
ATOM 628 C CA . ASP A 1 80 ? -4.396 -7.295 -7.279 1.00 94.50 80 ASP A CA 1
ATOM 629 C C . ASP A 1 80 ? -3.934 -8.110 -6.055 1.00 94.50 80 ASP A C 1
ATOM 631 O O . ASP A 1 80 ? -3.172 -9.072 -6.188 1.00 94.50 80 ASP A O 1
ATOM 635 N N . SER A 1 81 ? -4.356 -7.739 -4.840 1.00 95.50 81 SER A N 1
ATOM 636 C CA . SER A 1 81 ? -3.950 -8.445 -3.626 1.00 95.50 81 SER A CA 1
ATOM 637 C C . SER A 1 81 ? -4.729 -9.747 -3.456 1.00 95.50 81 SER A C 1
ATOM 639 O O . SER A 1 81 ? -5.902 -9.753 -3.086 1.00 95.50 81 SER A O 1
ATOM 641 N N . THR A 1 82 ? -4.046 -10.880 -3.624 1.00 94.75 82 THR A N 1
ATOM 642 C CA . THR A 1 82 ? -4.646 -12.208 -3.418 1.00 94.75 82 THR A CA 1
ATOM 643 C C . THR A 1 82 ? -5.173 -12.415 -1.999 1.00 94.75 82 THR A C 1
ATOM 645 O O . THR A 1 82 ? -6.126 -13.161 -1.819 1.00 94.75 82 THR A O 1
ATOM 648 N N . VAL A 1 83 ? -4.583 -11.755 -0.996 1.00 96.44 83 VAL A N 1
ATOM 649 C CA . VAL A 1 83 ? -5.068 -11.797 0.394 1.00 96.44 83 VAL A CA 1
ATOM 650 C C . VAL A 1 83 ? -6.409 -11.081 0.501 1.00 96.44 83 VAL A C 1
ATOM 652 O O . VAL A 1 83 ? -7.369 -11.653 0.998 1.00 96.44 83 VAL A O 1
ATOM 655 N N . LEU A 1 84 ? -6.513 -9.852 -0.008 1.00 97.12 84 LEU A N 1
ATOM 656 C CA . LEU A 1 84 ? -7.760 -9.087 0.083 1.00 97.12 84 LEU A CA 1
ATOM 657 C C . LEU A 1 84 ? -8.902 -9.754 -0.691 1.00 97.12 84 LEU A C 1
ATOM 659 O O . LEU A 1 84 ? -10.051 -9.658 -0.267 1.00 97.12 84 LEU A O 1
ATOM 663 N N . GLN A 1 85 ? -8.582 -10.463 -1.776 1.00 96.25 85 GLN A N 1
ATOM 664 C CA . GLN A 1 85 ? -9.549 -11.259 -2.534 1.00 96.25 85 GLN A CA 1
ATOM 665 C C . G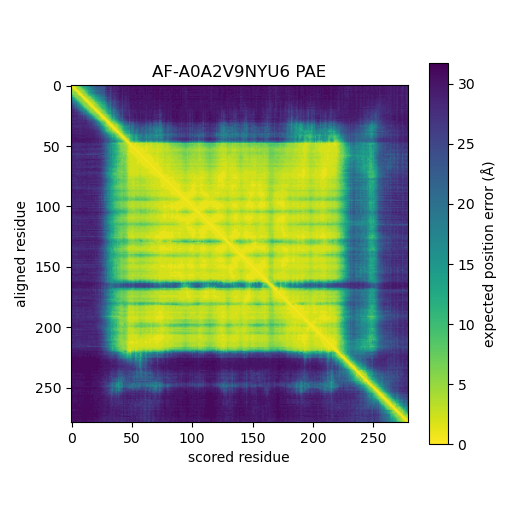LN A 1 85 ? -9.963 -12.547 -1.807 1.00 96.25 85 GLN A C 1
ATOM 667 O O . GLN A 1 85 ? -11.134 -12.918 -1.824 1.00 96.25 85 GLN A O 1
ATOM 672 N N . ALA A 1 86 ? -9.019 -13.239 -1.160 1.00 96.56 86 ALA A N 1
ATOM 673 C CA . ALA A 1 86 ? -9.304 -14.465 -0.412 1.00 96.56 86 ALA A CA 1
ATOM 674 C C . ALA A 1 86 ? -10.047 -14.198 0.908 1.00 96.56 86 ALA A C 1
ATOM 676 O O . ALA A 1 86 ? -10.820 -15.040 1.363 1.00 96.56 86 ALA A O 1
ATOM 677 N N . HIS A 1 87 ? -9.844 -13.019 1.498 1.00 97.50 87 HIS A N 1
ATOM 678 C CA . HIS A 1 87 ? -10.453 -12.598 2.753 1.00 97.50 87 HIS A CA 1
ATOM 679 C C . HIS A 1 87 ? -11.312 -11.345 2.520 1.00 97.50 87 HIS A C 1
ATOM 681 O O . HIS A 1 87 ? -10.897 -10.238 2.871 1.00 97.50 87 HIS A O 1
ATOM 687 N N . PRO A 1 88 ? -12.534 -11.493 1.966 1.00 96.88 88 PRO A N 1
ATOM 688 C CA . PRO A 1 88 ? -13.407 -10.353 1.674 1.00 96.88 88 PRO A CA 1
ATOM 689 C C . PRO A 1 88 ? -13.818 -9.577 2.930 1.00 96.88 88 PRO A C 1
ATOM 691 O O . PRO A 1 88 ? -14.281 -8.442 2.837 1.00 96.88 88 PRO A O 1
ATOM 694 N N . LYS A 1 89 ? -13.639 -10.174 4.114 1.00 98.31 89 LYS A N 1
ATOM 695 C CA . LYS A 1 89 ? -13.751 -9.496 5.398 1.00 98.31 89 LYS A CA 1
ATOM 696 C C . LYS A 1 89 ? -12.705 -10.022 6.374 1.00 98.31 89 LYS A C 1
ATOM 698 O O . LYS A 1 89 ? -12.715 -11.201 6.715 1.00 98.31 89 LYS A O 1
ATOM 703 N N . LEU A 1 90 ? -11.865 -9.123 6.871 1.00 98.50 90 LEU A N 1
ATOM 704 C CA . LEU A 1 90 ? -10.949 -9.357 7.984 1.00 98.50 90 LEU A CA 1
ATOM 705 C C . LEU A 1 90 ? -11.377 -8.514 9.182 1.00 98.50 90 LEU A C 1
ATOM 707 O O . LEU A 1 90 ? -11.914 -7.415 9.023 1.00 98.50 90 LEU A O 1
ATOM 711 N N . THR A 1 91 ? -11.165 -9.020 10.394 1.00 98.19 91 THR A N 1
ATOM 712 C CA . THR A 1 91 ? -11.534 -8.300 11.618 1.00 98.19 91 THR A CA 1
ATOM 713 C C . THR A 1 91 ? -10.530 -8.567 12.729 1.00 98.19 91 THR A C 1
ATOM 715 O O . THR A 1 91 ? -10.198 -9.715 13.008 1.00 98.19 91 THR A O 1
ATOM 718 N N . PHE A 1 92 ? -10.110 -7.500 13.403 1.00 96.31 92 PHE A N 1
ATOM 719 C CA . PHE A 1 92 ? -9.251 -7.543 14.581 1.00 96.31 92 PHE A CA 1
ATOM 720 C C . PHE A 1 92 ? -9.829 -6.659 15.681 1.00 96.31 92 PHE A C 1
ATOM 722 O O . PHE A 1 92 ? -10.395 -5.600 15.410 1.00 96.31 92 PHE A O 1
ATOM 729 N N . ARG A 1 93 ? -9.728 -7.103 16.933 1.00 95.00 93 ARG A N 1
ATOM 730 C CA . ARG A 1 93 ? -10.252 -6.371 18.089 1.00 95.00 93 ARG A CA 1
ATOM 731 C C . ARG A 1 93 ? -9.152 -6.130 19.099 1.00 95.00 93 ARG A C 1
ATOM 733 O O . ARG A 1 93 ? -8.460 -7.064 19.492 1.00 95.00 93 ARG A O 1
ATOM 740 N N . ALA A 1 94 ? -9.073 -4.895 19.574 1.00 90.31 94 ALA A N 1
ATOM 741 C CA . ALA A 1 94 ? -8.156 -4.504 20.626 1.00 90.31 94 ALA A CA 1
ATOM 742 C C . ALA A 1 94 ? -8.796 -3.469 21.552 1.00 90.31 94 ALA A C 1
ATOM 744 O O . ALA A 1 94 ? -9.011 -2.314 21.178 1.00 90.31 94 ALA A O 1
ATOM 745 N N . GLY A 1 95 ? -9.087 -3.891 22.784 1.00 91.06 95 GLY A N 1
ATOM 746 C CA . GLY A 1 95 ? -9.824 -3.068 23.737 1.00 91.06 95 GLY A CA 1
ATOM 747 C C . GLY A 1 95 ? -11.199 -2.695 23.183 1.00 91.06 95 GLY A C 1
ATOM 748 O O . GLY A 1 95 ? -11.978 -3.572 22.816 1.00 91.06 95 GLY A O 1
ATOM 749 N N . ILE A 1 96 ? -11.478 -1.393 23.113 1.00 93.62 96 ILE A N 1
ATOM 750 C CA . ILE A 1 96 ? -12.734 -0.857 22.568 1.00 93.62 96 ILE A CA 1
ATOM 751 C C . ILE A 1 96 ? -12.743 -0.790 21.036 1.00 93.62 96 ILE A C 1
ATOM 753 O O . ILE A 1 96 ? -13.809 -0.651 20.443 1.00 93.62 96 ILE A O 1
ATOM 757 N N . TYR A 1 97 ? -11.575 -0.888 20.394 1.00 96.25 97 TYR A N 1
ATOM 758 C CA . TYR A 1 97 ? -11.465 -0.695 18.956 1.00 96.25 97 TYR A CA 1
ATOM 759 C C . TYR A 1 97 ? -11.692 -1.999 18.193 1.00 96.25 97 TYR A C 1
ATOM 761 O O . TYR A 1 97 ? -11.103 -3.040 18.504 1.00 96.25 97 TYR A O 1
ATOM 769 N N . THR A 1 98 ? -12.515 -1.929 17.150 1.00 97.69 98 THR A N 1
ATOM 770 C CA . THR A 1 98 ? -12.655 -2.975 16.136 1.00 97.69 98 THR A CA 1
ATOM 771 C C . THR A 1 98 ? -12.140 -2.455 14.803 1.00 97.69 98 THR A C 1
ATOM 773 O O . THR A 1 98 ? -12.636 -1.461 14.281 1.00 97.69 98 THR A O 1
ATOM 776 N N . TYR A 1 99 ? -11.168 -3.170 14.254 1.00 98.06 99 TYR A N 1
ATOM 777 C CA . TYR A 1 99 ? -10.555 -2.940 12.957 1.00 98.06 99 TYR A CA 1
ATOM 778 C C . TYR A 1 99 ? -11.196 -3.889 11.958 1.00 98.06 99 TYR A C 1
ATOM 780 O O . TYR A 1 99 ? -11.299 -5.087 12.227 1.00 98.06 99 TYR A O 1
ATOM 788 N N . THR A 1 100 ? -11.633 -3.372 10.818 1.00 98.69 100 THR A N 1
ATOM 789 C CA . THR A 1 100 ? -12.234 -4.170 9.752 1.00 98.69 100 THR A CA 1
ATOM 790 C C . THR A 1 100 ? -11.630 -3.776 8.418 1.00 98.69 100 THR A C 1
ATOM 792 O O . THR A 1 100 ? -11.549 -2.592 8.103 1.00 98.69 100 THR A O 1
ATOM 795 N N . ILE A 1 101 ? -11.253 -4.773 7.625 1.00 98.75 101 ILE A N 1
ATOM 796 C CA . ILE A 1 101 ? -10.957 -4.587 6.206 1.00 98.75 101 ILE A CA 1
ATOM 797 C C . ILE A 1 101 ? -12.011 -5.344 5.422 1.00 98.75 101 ILE A C 1
ATOM 799 O O . ILE A 1 101 ? -12.234 -6.526 5.686 1.00 98.75 101 ILE A O 1
ATOM 803 N N . THR A 1 102 ? -12.665 -4.666 4.487 1.00 98.50 102 THR A N 1
ATOM 804 C CA . THR A 1 102 ?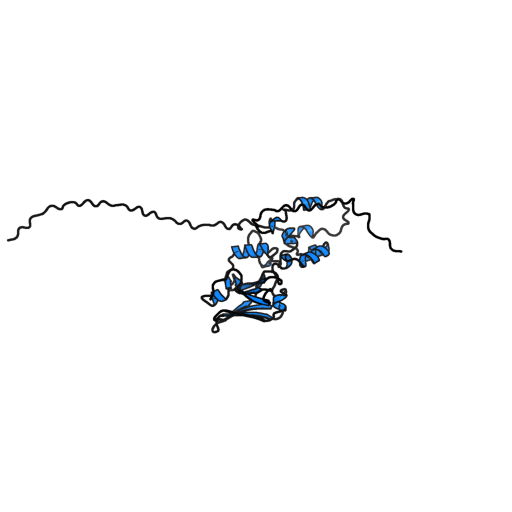 -13.659 -5.275 3.600 1.00 98.50 102 THR A CA 1
ATOM 805 C C . THR A 1 102 ? -13.254 -5.093 2.154 1.00 98.50 102 THR A C 1
ATOM 807 O O . THR A 1 102 ? -12.827 -4.004 1.777 1.00 98.50 102 THR A O 1
ATOM 810 N N . THR A 1 103 ? -13.417 -6.140 1.351 1.00 98.19 103 THR A N 1
ATOM 811 C CA . THR A 1 103 ? -13.156 -6.123 -0.089 1.00 98.19 103 THR A CA 1
ATOM 812 C C . THR A 1 103 ? -14.442 -6.409 -0.843 1.00 98.19 103 THR A C 1
ATOM 814 O O . THR A 1 103 ? -15.081 -7.440 -0.637 1.00 98.19 103 THR A O 1
ATOM 817 N N . GLU A 1 104 ? -14.790 -5.510 -1.756 1.00 95.94 104 GLU A N 1
ATOM 818 C CA . GLU A 1 104 ? -15.917 -5.630 -2.672 1.00 95.94 104 GLU A CA 1
ATOM 819 C C . GLU A 1 104 ? -15.397 -5.500 -4.109 1.00 95.94 104 GLU A C 1
ATOM 821 O O . GLU A 1 104 ? -15.018 -4.426 -4.586 1.00 95.94 104 GLU A O 1
ATOM 826 N N . GLY A 1 105 ? -15.325 -6.632 -4.813 1.00 92.88 105 GLY A N 1
ATOM 827 C CA . GLY A 1 105 ? -14.724 -6.690 -6.144 1.00 92.88 105 GLY A CA 1
ATOM 828 C C . GLY A 1 105 ? -13.240 -6.311 -6.116 1.00 92.88 105 GLY A C 1
ATOM 829 O O . GLY A 1 105 ? -12.417 -7.030 -5.563 1.00 92.88 105 GLY A O 1
ATOM 830 N N . GLN A 1 106 ? -12.882 -5.193 -6.749 1.00 92.75 106 GLN A N 1
ATOM 831 C CA . GLN A 1 106 ? -11.492 -4.709 -6.812 1.00 92.75 106 GLN A CA 1
ATOM 832 C C . GLN A 1 106 ? -11.188 -3.584 -5.814 1.00 92.75 106 GLN A C 1
ATOM 834 O O . GLN A 1 106 ? -10.082 -3.042 -5.817 1.00 92.75 106 GLN A O 1
ATOM 839 N N . GLN A 1 107 ? -12.165 -3.201 -4.993 1.00 95.56 107 GLN A N 1
ATOM 840 C CA . GLN A 1 107 ? -12.026 -2.129 -4.019 1.00 95.56 107 GLN A CA 1
ATOM 841 C C . GLN A 1 107 ? -11.962 -2.724 -2.620 1.00 95.56 107 GLN A C 1
ATOM 843 O O . GLN A 1 107 ? -12.724 -3.632 -2.294 1.00 95.56 107 GLN A O 1
ATOM 848 N N . SER A 1 108 ? -11.077 -2.182 -1.792 1.00 98.12 108 SER A N 1
ATOM 849 C CA . SER A 1 108 ? -10.992 -2.550 -0.384 1.00 98.12 108 SER A CA 1
ATOM 850 C C . SER A 1 108 ? -10.996 -1.298 0.475 1.00 98.12 108 SER A C 1
ATOM 852 O O . SER A 1 108 ? -10.360 -0.301 0.131 1.00 98.12 108 SER A O 1
ATOM 854 N N . SER A 1 109 ? -11.695 -1.353 1.599 1.00 98.19 109 SER A N 1
ATOM 855 C CA . SER A 1 109 ? -11.749 -0.286 2.594 1.00 98.19 109 SER A CA 1
ATOM 856 C C . SER A 1 109 ? -11.197 -0.770 3.927 1.00 98.19 109 SER A C 1
ATOM 858 O O . SER A 1 109 ? -11.272 -1.952 4.266 1.00 98.19 109 SER A O 1
ATOM 860 N N . TYR A 1 110 ? -10.628 0.166 4.674 1.00 98.62 110 TYR A N 1
ATOM 861 C CA . TYR A 1 110 ? -10.112 -0.028 6.017 1.00 98.62 110 TYR A CA 1
ATOM 862 C C . TYR A 1 110 ? -10.935 0.823 6.977 1.00 98.62 110 TYR A C 1
ATOM 864 O O . TYR A 1 110 ? -11.115 2.019 6.751 1.00 98.62 110 TYR A O 1
ATOM 872 N N . SER A 1 111 ? -11.432 0.210 8.045 1.00 98.44 111 SER A N 1
ATOM 873 C CA . SER A 1 111 ? -12.321 0.849 9.005 1.00 98.44 111 SER A CA 1
ATOM 874 C C . SER A 1 111 ? -11.896 0.571 10.439 1.00 98.44 111 SER A C 1
ATOM 876 O O . SER A 1 111 ? -11.567 -0.564 10.782 1.00 98.44 111 SER A O 1
ATOM 878 N N . VAL A 1 112 ? -11.999 1.582 11.299 1.00 98.06 112 VAL A N 1
ATOM 879 C CA . VAL A 1 112 ? -11.823 1.452 12.751 1.00 98.06 112 VAL A CA 1
ATOM 880 C C . VAL A 1 112 ? -13.016 2.075 13.456 1.00 98.06 112 VAL A C 1
ATOM 882 O O . VAL A 1 112 ? -13.455 3.159 13.084 1.00 98.06 112 VAL A O 1
ATOM 885 N N . THR A 1 113 ? -13.547 1.393 14.466 1.00 98.00 113 THR A N 1
ATOM 886 C CA . THR A 1 113 ? -14.624 1.905 15.322 1.00 98.00 113 THR A CA 1
ATOM 887 C C . THR A 1 113 ? -14.312 1.670 16.790 1.00 98.00 113 THR A C 1
ATOM 889 O O . THR A 1 113 ? -13.760 0.626 17.125 1.00 98.00 113 THR A O 1
ATOM 892 N N . ASP A 1 114 ? -14.691 2.605 17.660 1.00 96.69 114 ASP A N 1
ATOM 893 C CA . ASP A 1 114 ? -14.664 2.463 19.124 1.00 96.69 114 ASP A CA 1
ATOM 894 C C . ASP A 1 114 ? -16.031 2.039 19.715 1.00 96.69 114 ASP A C 1
ATOM 896 O O . ASP A 1 114 ? -16.227 2.031 20.933 1.00 96.69 114 ASP A O 1
ATOM 900 N N . GLY A 1 115 ? -16.995 1.713 18.844 1.00 95.69 115 GLY A N 1
ATOM 901 C CA . GLY A 1 115 ? -18.385 1.404 19.185 1.00 95.69 115 GLY A CA 1
ATOM 902 C C . GLY A 1 115 ? -19.325 2.616 19.229 1.00 95.69 115 GLY A C 1
ATOM 903 O O . GLY A 1 115 ? -20.536 2.422 19.335 1.00 95.69 115 GLY A O 1
ATOM 904 N N . LYS A 1 116 ? -18.806 3.844 19.133 1.00 96.44 116 LYS A N 1
ATOM 905 C CA . LYS A 1 116 ? -19.587 5.092 19.066 1.00 96.44 116 LYS A CA 1
ATOM 906 C C . LYS A 1 116 ? -19.378 5.802 17.736 1.00 96.44 116 LYS A C 1
ATOM 908 O O . LYS A 1 116 ? -20.341 6.216 17.099 1.00 96.44 116 LYS A O 1
ATOM 913 N N . GLU A 1 117 ? -18.126 5.904 17.319 1.00 97.31 117 GLU A N 1
ATOM 914 C CA . GLU A 1 117 ? -17.681 6.550 16.095 1.00 97.31 117 GLU A CA 1
ATOM 915 C C . GLU A 1 117 ? -16.966 5.532 15.202 1.00 97.31 117 GLU A C 1
ATOM 917 O O . GLU A 1 117 ? -16.500 4.481 15.653 1.00 97.31 117 GLU A O 1
ATOM 922 N N . THR A 1 118 ? -16.939 5.802 13.899 1.00 98.25 118 THR A N 1
ATOM 923 C CA . THR A 1 118 ? -16.277 4.950 12.906 1.00 98.25 118 THR A CA 1
ATOM 924 C C . THR A 1 118 ? -15.562 5.824 11.889 1.00 98.25 118 THR A C 1
ATOM 926 O O . THR A 1 118 ? -16.185 6.702 11.295 1.00 98.25 118 THR A O 1
ATOM 929 N N . SER A 1 119 ? -14.282 5.541 11.663 1.00 97.56 119 SER A N 1
ATOM 930 C CA . SER A 1 119 ? -13.482 6.122 10.584 1.00 97.56 119 SER A CA 1
ATOM 931 C C . SER A 1 119 ? -13.235 5.060 9.522 1.00 97.56 119 SER A C 1
ATOM 933 O O . SER A 1 119 ? -12.839 3.939 9.854 1.00 97.56 119 SER A O 1
ATOM 935 N N . THR A 1 120 ? -13.452 5.402 8.254 1.00 98.00 120 THR A N 1
ATOM 936 C CA . THR A 1 120 ? -13.293 4.488 7.117 1.00 98.00 120 THR A CA 1
ATOM 937 C C . THR A 1 120 ? -12.632 5.215 5.956 1.00 98.00 120 THR A C 1
ATOM 939 O O . THR A 1 120 ? -13.078 6.297 5.592 1.00 98.00 120 THR A O 1
ATOM 942 N N . GLU A 1 121 ? -11.623 4.601 5.339 1.00 98.00 121 GLU A N 1
ATOM 943 C CA . GLU A 1 121 ? -11.016 5.089 4.093 1.00 98.00 121 GLU A CA 1
ATOM 944 C C . GLU A 1 121 ? -10.765 3.938 3.114 1.00 98.00 121 GLU A C 1
ATOM 946 O O . GLU A 1 121 ? -10.575 2.789 3.537 1.00 98.00 121 GLU A O 1
ATOM 951 N N . PRO A 1 122 ? -10.727 4.209 1.798 1.00 97.00 122 PRO A N 1
ATOM 952 C CA . PRO A 1 122 ? -10.259 3.230 0.834 1.00 97.00 122 PRO A CA 1
ATOM 953 C C . PRO A 1 122 ? -8.774 2.921 1.060 1.00 97.00 122 PRO A C 1
ATOM 955 O O . PRO A 1 122 ? -7.948 3.807 1.309 1.00 97.00 122 PRO A O 1
ATOM 958 N N . ILE A 1 123 ? -8.418 1.648 0.908 1.00 98.19 123 ILE A N 1
ATOM 959 C CA . ILE A 1 123 ? -7.021 1.229 0.830 1.00 98.19 123 ILE A CA 1
ATOM 960 C C . ILE A 1 123 ? -6.487 1.705 -0.519 1.00 98.19 123 ILE A C 1
ATOM 962 O O . ILE A 1 123 ? -7.024 1.360 -1.567 1.00 98.19 123 ILE A O 1
ATOM 966 N N . ALA A 1 124 ? -5.429 2.507 -0.497 1.00 96.94 124 ALA A N 1
ATOM 967 C CA . ALA A 1 124 ? -4.786 3.023 -1.698 1.00 96.94 124 ALA A CA 1
ATOM 968 C C . ALA A 1 124 ? -3.704 2.067 -2.211 1.00 96.94 124 ALA A C 1
ATOM 970 O O . ALA A 1 124 ? -3.595 1.854 -3.417 1.00 96.94 124 ALA A O 1
ATOM 971 N N . TYR A 1 125 ? -2.924 1.476 -1.301 1.00 97.88 125 TYR A N 1
ATOM 972 C CA . TYR A 1 125 ? -1.836 0.565 -1.650 1.00 97.88 125 TYR A CA 1
ATOM 973 C C . TYR A 1 125 ? -1.672 -0.561 -0.630 1.00 97.88 125 TYR A C 1
ATOM 975 O O . TYR A 1 125 ? -1.948 -0.392 0.558 1.00 97.88 125 TYR A O 1
ATOM 983 N N . VAL A 1 126 ? -1.160 -1.699 -1.099 1.00 98.06 126 VAL A N 1
ATOM 984 C CA . VAL A 1 126 ? -0.867 -2.878 -0.277 1.00 98.06 126 VAL A CA 1
ATOM 985 C C . VAL A 1 126 ? 0.636 -3.142 -0.304 1.00 98.06 126 VAL A C 1
ATOM 987 O O . VAL A 1 126 ? 1.168 -3.648 -1.295 1.00 98.06 126 VAL A O 1
ATOM 990 N N . PHE A 1 127 ? 1.329 -2.777 0.772 1.00 97.50 127 PHE A N 1
ATOM 991 C CA . PHE A 1 127 ? 2.766 -2.983 0.934 1.00 97.50 127 PHE A CA 1
ATOM 992 C C . PHE A 1 127 ? 3.061 -4.378 1.468 1.00 97.50 127 PHE A C 1
ATOM 994 O O . PHE A 1 127 ? 2.393 -4.861 2.375 1.00 97.50 127 PHE A O 1
ATOM 1001 N N . GLY A 1 128 ? 4.124 -4.995 0.960 1.00 93.31 128 GLY A N 1
ATOM 1002 C CA . GLY A 1 128 ? 4.569 -6.309 1.406 1.00 93.31 128 GLY A CA 1
ATOM 1003 C C . GLY A 1 128 ? 3.997 -7.461 0.582 1.00 93.31 128 GLY A C 1
ATOM 1004 O O . GLY A 1 128 ? 3.171 -7.300 -0.318 1.00 93.31 128 GLY A O 1
ATOM 1005 N N . LYS A 1 129 ? 4.498 -8.659 0.881 1.00 88.69 129 LYS A N 1
ATOM 1006 C CA . LYS A 1 129 ? 4.222 -9.878 0.120 1.00 88.69 129 LYS A CA 1
ATOM 1007 C C . LYS A 1 129 ? 3.212 -10.742 0.867 1.00 88.69 129 LYS A C 1
ATOM 1009 O O . LYS A 1 129 ? 3.450 -11.104 2.015 1.00 88.69 129 LYS A O 1
ATOM 1014 N N . ALA A 1 130 ? 2.192 -11.207 0.147 1.00 80.50 130 ALA A N 1
ATOM 1015 C CA . ALA A 1 130 ? 1.104 -12.067 0.632 1.00 80.50 130 ALA A CA 1
ATOM 1016 C C . ALA A 1 130 ? 1.522 -13.332 1.414 1.00 80.50 130 ALA A C 1
ATOM 1018 O O . ALA A 1 130 ? 0.713 -13.884 2.148 1.00 80.50 130 ALA A O 1
ATOM 1019 N N . HIS A 1 131 ? 2.762 -13.807 1.252 1.00 87.00 131 HIS A N 1
ATOM 1020 C CA . HIS A 1 131 ? 3.295 -14.987 1.947 1.00 87.00 131 HIS A CA 1
ATOM 1021 C C . HIS A 1 131 ? 3.978 -14.680 3.290 1.00 87.00 131 HIS A C 1
ATOM 1023 O O . HIS A 1 131 ? 4.473 -15.599 3.937 1.00 87.00 131 HIS A O 1
ATOM 1029 N N . VAL A 1 132 ? 4.095 -13.404 3.662 1.00 90.88 132 VAL A N 1
ATOM 1030 C CA . VAL A 1 132 ? 4.713 -12.975 4.922 1.00 90.88 132 VAL A CA 1
ATOM 1031 C C . VAL A 1 132 ? 3.748 -12.064 5.667 1.00 90.88 132 VAL A C 1
ATOM 1033 O O . VAL A 1 132 ? 3.191 -12.455 6.690 1.00 90.88 132 VAL A O 1
ATOM 1036 N N . ALA A 1 133 ? 3.559 -10.858 5.139 1.00 94.56 133 ALA A N 1
ATOM 1037 C CA . ALA A 1 133 ? 2.704 -9.844 5.721 1.00 94.56 133 ALA A CA 1
ATOM 1038 C C . ALA A 1 133 ? 2.323 -8.801 4.667 1.00 94.56 133 ALA A C 1
ATOM 1040 O O . ALA A 1 133 ? 3.083 -8.561 3.718 1.00 94.56 133 ALA A O 1
ATOM 1041 N N . GLN A 1 134 ? 1.170 -8.172 4.864 1.00 97.44 134 GLN A N 1
ATOM 1042 C CA . GLN A 1 134 ? 0.722 -7.029 4.083 1.00 97.44 134 GLN A CA 1
ATOM 1043 C C . GLN A 1 134 ? 0.264 -5.893 4.994 1.00 97.44 134 GLN A C 1
ATOM 1045 O O . GLN A 1 134 ? -0.613 -6.085 5.834 1.00 97.44 134 GLN A O 1
ATOM 1050 N N . THR A 1 135 ? 0.850 -4.717 4.791 1.00 97.38 135 THR A N 1
ATOM 1051 C CA . THR A 1 135 ? 0.475 -3.464 5.454 1.00 97.38 135 THR A CA 1
ATOM 1052 C C . THR A 1 135 ? -0.287 -2.588 4.471 1.00 97.38 135 THR A C 1
ATOM 1054 O O . THR A 1 135 ? 0.042 -2.528 3.283 1.00 97.38 135 THR A O 1
ATOM 1057 N N . TYR A 1 136 ? -1.312 -1.903 4.962 1.00 98.00 136 TYR A N 1
ATOM 1058 C CA . TYR A 1 136 ? -2.240 -1.149 4.129 1.00 98.00 136 TYR A CA 1
ATOM 1059 C C . TYR A 1 136 ? -1.972 0.346 4.249 1.00 98.00 136 TYR A C 1
ATOM 1061 O O . TYR A 1 136 ? -1.927 0.888 5.352 1.00 98.00 136 TYR A O 1
ATOM 1069 N N . VAL A 1 137 ? -1.809 1.006 3.103 1.00 97.69 137 VAL A N 1
ATOM 1070 C CA . VAL A 1 137 ? -1.675 2.462 3.026 1.00 97.69 137 VAL A CA 1
ATOM 1071 C C . VAL A 1 137 ? -2.990 3.058 2.552 1.00 97.69 137 VAL A C 1
ATOM 1073 O O . VAL A 1 137 ? -3.549 2.624 1.544 1.00 97.69 137 VAL A O 1
ATOM 1076 N N . LEU A 1 138 ? -3.467 4.059 3.279 1.00 97.19 138 LEU A N 1
ATOM 1077 C CA . LEU A 1 138 ? -4.752 4.727 3.103 1.00 97.19 138 LEU A CA 1
ATOM 1078 C C . LEU A 1 138 ? -4.529 6.144 2.570 1.00 97.19 138 LEU A C 1
ATOM 1080 O O . LEU A 1 138 ? -3.459 6.725 2.763 1.00 97.19 138 LEU A O 1
ATOM 1084 N N . ARG A 1 139 ? -5.547 6.724 1.932 1.00 92.25 139 ARG A N 1
ATOM 1085 C CA . ARG A 1 139 ? -5.600 8.171 1.693 1.00 92.25 139 ARG A CA 1
ATOM 1086 C C . ARG A 1 139 ? -6.576 8.777 2.684 1.00 92.25 139 ARG A C 1
ATOM 1088 O O . ARG A 1 139 ? -7.754 8.476 2.611 1.00 92.25 139 ARG A O 1
ATOM 1095 N N . HIS A 1 140 ? -6.083 9.627 3.574 1.00 91.25 140 HIS A N 1
ATOM 1096 C CA . HIS A 1 140 ? -6.892 10.286 4.594 1.00 91.25 140 HIS A CA 1
ATOM 1097 C C . HIS A 1 140 ? -6.566 11.779 4.597 1.00 91.25 140 HIS A C 1
ATOM 1099 O O . HIS A 1 140 ? -5.399 12.159 4.701 1.00 91.25 140 HIS A O 1
ATOM 1105 N N . ASN A 1 141 ? -7.574 12.637 4.413 1.00 88.31 141 ASN A N 1
ATOM 1106 C CA . ASN A 1 141 ? -7.419 14.101 4.398 1.00 88.31 141 ASN A CA 1
ATOM 1107 C C . ASN A 1 141 ? -6.295 14.619 3.471 1.00 88.31 141 ASN A C 1
ATOM 1109 O O . ASN A 1 141 ? -5.540 15.525 3.821 1.00 88.31 141 ASN A O 1
ATOM 1113 N N . GLY A 1 142 ? -6.155 14.022 2.282 1.00 87.19 142 GLY A N 1
ATOM 1114 C CA . GLY A 1 142 ? -5.131 14.402 1.297 1.00 87.19 142 GLY A CA 1
ATOM 1115 C C . GLY A 1 142 ? -3.713 13.906 1.608 1.00 87.19 142 GLY A C 1
ATOM 1116 O O . GLY A 1 142 ? -2.783 14.226 0.868 1.00 87.19 142 GLY A O 1
ATOM 1117 N N . LYS A 1 143 ? -3.540 13.106 2.661 1.00 92.19 143 LYS A N 1
ATOM 1118 C CA . LYS A 1 143 ? -2.264 12.522 3.084 1.00 92.19 143 LYS A CA 1
ATOM 1119 C C . LYS A 1 143 ? -2.273 11.003 2.956 1.00 92.19 143 LYS A C 1
ATOM 1121 O O . LYS A 1 143 ? -3.332 10.390 2.809 1.00 92.19 143 LYS A O 1
ATOM 1126 N N . LEU A 1 144 ? -1.088 10.400 3.003 1.00 94.94 144 LEU A N 1
ATOM 1127 C CA . LEU A 1 144 ? -0.936 8.949 3.072 1.00 94.94 144 LEU A CA 1
ATOM 1128 C C . LEU A 1 144 ? -0.873 8.523 4.529 1.00 94.94 144 LEU A C 1
ATOM 1130 O O . LEU A 1 144 ? -0.133 9.120 5.302 1.00 94.94 144 LEU A O 1
ATOM 1134 N N . TYR A 1 145 ? -1.634 7.501 4.890 1.00 96.56 145 TYR A N 1
ATOM 1135 C CA . TYR A 1 145 ? -1.647 6.953 6.241 1.00 96.56 145 TYR A CA 1
ATOM 1136 C C . TYR A 1 145 ? -1.245 5.482 6.220 1.00 96.56 145 TYR A C 1
ATOM 1138 O O . TYR A 1 145 ? -1.677 4.742 5.340 1.00 96.56 145 TYR A O 1
ATOM 1146 N N . GLU A 1 146 ? -0.446 5.051 7.190 1.00 96.75 146 GLU A N 1
ATOM 1147 C CA . GLU A 1 146 ? -0.206 3.636 7.469 1.00 96.75 146 GLU A CA 1
ATOM 1148 C C . GLU A 1 146 ? -1.295 3.144 8.421 1.00 96.75 146 GLU A C 1
ATOM 1150 O O . GLU A 1 146 ? -1.488 3.709 9.501 1.00 96.75 146 GLU A O 1
ATOM 1155 N N . GLY A 1 147 ? -2.031 2.114 8.000 1.00 95.94 147 GLY A N 1
ATOM 1156 C CA . GLY A 1 147 ? -3.004 1.444 8.849 1.00 95.94 147 GLY A CA 1
ATOM 1157 C C . GLY A 1 147 ? -2.314 0.732 10.010 1.00 95.94 147 GLY A C 1
ATOM 1158 O O . GLY A 1 147 ? -1.240 0.151 9.858 1.00 95.94 147 GLY A O 1
ATOM 1159 N N . ARG A 1 148 ? -2.968 0.738 11.168 1.00 94.56 148 ARG A N 1
ATOM 1160 C CA . ARG A 1 148 ? -2.416 0.208 12.420 1.00 94.56 148 ARG A CA 1
ATOM 1161 C C . ARG A 1 148 ? -2.431 -1.314 12.532 1.00 94.56 148 ARG A C 1
ATOM 1163 O O . ARG A 1 148 ? -1.852 -1.874 13.462 1.00 94.56 148 ARG A O 1
ATOM 1170 N N . VAL A 1 149 ? -3.131 -1.982 11.619 1.00 96.25 149 VAL A N 1
ATOM 1171 C CA . VAL A 1 149 ? -3.130 -3.440 11.514 1.00 96.25 149 VAL A CA 1
ATOM 1172 C C . VAL A 1 149 ? -2.658 -3.889 10.140 1.00 96.25 149 VAL A C 1
ATOM 1174 O O . VAL A 1 149 ? -3.068 -3.349 9.108 1.00 96.25 149 VAL A O 1
ATOM 1177 N N . SER A 1 150 ? -1.846 -4.936 10.150 1.00 97.44 150 SER A N 1
ATOM 1178 C CA . SER A 1 150 ? -1.348 -5.636 8.975 1.00 97.44 150 SER A CA 1
ATOM 1179 C C . SER A 1 150 ? -1.898 -7.050 8.965 1.00 97.44 150 SER A C 1
ATOM 1181 O O . SER A 1 150 ? -2.143 -7.651 10.009 1.00 97.44 150 SER A O 1
ATOM 1183 N N . TYR A 1 151 ? -2.068 -7.610 7.775 1.00 98.31 151 TYR A N 1
ATOM 1184 C CA . TYR A 1 151 ? -2.324 -9.035 7.632 1.00 98.31 151 TYR A CA 1
ATOM 1185 C C . TYR A 1 151 ? -1.018 -9.813 7.755 1.00 98.31 151 TYR A C 1
ATOM 1187 O O . TYR A 1 151 ? -0.020 -9.432 7.143 1.00 98.31 151 TYR A O 1
ATOM 1195 N N . TYR A 1 152 ? -1.043 -10.933 8.471 1.00 97.25 152 TYR A N 1
ATOM 1196 C CA . TYR A 1 152 ? 0.095 -11.830 8.627 1.00 97.25 152 TYR A CA 1
ATOM 1197 C C . TYR A 1 152 ? -0.292 -13.252 8.238 1.00 97.25 152 TYR A C 1
ATOM 1199 O O . TYR A 1 152 ? -1.156 -13.872 8.857 1.00 97.25 152 TYR A O 1
ATOM 1207 N N . THR A 1 153 ? 0.419 -13.817 7.263 1.00 96.56 153 THR A N 1
ATOM 1208 C CA . THR A 1 153 ? 0.142 -15.169 6.752 1.00 96.56 153 THR A CA 1
ATOM 1209 C C . THR A 1 153 ? 0.285 -16.238 7.834 1.00 96.56 153 THR A C 1
ATOM 1211 O O . THR A 1 153 ? -0.421 -17.236 7.811 1.00 96.56 153 THR A O 1
ATOM 1214 N N . ALA A 1 154 ? 1.191 -16.038 8.797 1.00 96.94 154 ALA A N 1
ATOM 1215 C CA . ALA A 1 154 ? 1.458 -17.010 9.858 1.00 96.94 154 ALA A CA 1
ATOM 1216 C C . ALA A 1 154 ? 0.267 -17.235 10.807 1.00 96.94 154 ALA A C 1
ATOM 1218 O O . ALA A 1 154 ? 0.185 -18.293 11.425 1.00 96.94 154 ALA A O 1
ATOM 1219 N N . ILE A 1 155 ? -0.632 -16.254 10.923 1.00 96.81 155 ILE A N 1
ATOM 1220 C CA . ILE A 1 155 ? -1.837 -16.323 11.765 1.00 96.81 155 ILE A CA 1
ATOM 1221 C C . ILE A 1 155 ? -3.130 -16.258 10.945 1.00 96.81 155 ILE A C 1
ATOM 1223 O O . ILE A 1 155 ? -4.209 -16.264 11.530 1.00 96.81 155 ILE A O 1
ATOM 1227 N N . ASP A 1 156 ? -3.013 -16.169 9.616 1.00 97.25 156 ASP A N 1
ATOM 1228 C CA . ASP A 1 156 ? -4.132 -16.043 8.673 1.00 97.25 156 ASP A CA 1
ATOM 1229 C C . ASP A 1 156 ? -5.125 -14.923 9.044 1.00 97.25 156 ASP A C 1
ATOM 1231 O O . ASP A 1 156 ? -6.339 -15.040 8.878 1.00 97.25 156 ASP A O 1
ATOM 1235 N N . ASN A 1 157 ? -4.623 -13.835 9.636 1.00 97.56 157 ASN A N 1
ATOM 1236 C CA . ASN A 1 157 ? -5.460 -12.755 10.146 1.00 97.56 157 ASN A CA 1
ATOM 1237 C C . ASN A 1 157 ? -4.670 -11.450 10.329 1.00 97.56 157 ASN A C 1
ATOM 1239 O O . ASN A 1 157 ? -3.465 -11.371 10.074 1.00 97.56 157 ASN A O 1
ATOM 1243 N N . LEU A 1 158 ? -5.385 -10.416 10.761 1.00 97.31 158 LEU A N 1
ATOM 1244 C CA . LEU A 1 158 ? -4.856 -9.125 11.157 1.00 97.31 158 LEU A CA 1
ATOM 1245 C C . LEU A 1 158 ? -4.236 -9.180 12.557 1.00 97.31 158 LEU A C 1
ATOM 1247 O O . LEU A 1 158 ? -4.792 -9.785 13.473 1.00 97.31 158 LEU A O 1
ATOM 1251 N N . ASP A 1 159 ? -3.124 -8.475 12.710 1.00 94.88 159 ASP A N 1
ATOM 1252 C CA . ASP A 1 159 ? -2.515 -8.113 13.990 1.00 94.88 159 ASP A CA 1
ATOM 1253 C C . ASP A 1 159 ? -1.876 -6.724 13.839 1.00 94.88 159 ASP A C 1
ATOM 1255 O O . ASP A 1 159 ? -1.914 -6.126 12.760 1.00 94.88 159 ASP A O 1
ATOM 1259 N N . TRP A 1 160 ? -1.291 -6.189 14.902 1.00 94.06 160 TRP A N 1
ATOM 1260 C CA . TRP A 1 160 ? -0.632 -4.889 14.891 1.00 94.06 160 TRP A CA 1
ATOM 1261 C C . TRP A 1 160 ? 0.417 -4.770 13.791 1.00 94.06 160 TRP A C 1
ATOM 1263 O O . TRP A 1 160 ? 1.258 -5.654 13.612 1.00 94.06 160 TRP A O 1
ATOM 1273 N N . THR A 1 161 ? 0.409 -3.643 13.088 1.00 93.56 161 THR A N 1
ATOM 1274 C CA . THR A 1 161 ? 1.500 -3.257 12.195 1.00 93.56 161 THR A CA 1
ATOM 1275 C C . THR A 1 161 ? 2.794 -3.137 13.006 1.00 93.56 161 THR A C 1
ATOM 1277 O O . THR A 1 161 ? 2.815 -2.597 14.117 1.00 93.56 161 THR A O 1
ATOM 1280 N N . ILE A 1 162 ? 3.897 -3.685 12.484 1.00 86.19 162 ILE A N 1
ATOM 1281 C CA . ILE A 1 162 ? 5.201 -3.635 13.162 1.00 86.19 162 ILE A CA 1
ATOM 1282 C C . ILE A 1 162 ? 5.586 -2.172 13.413 1.00 86.19 162 ILE A C 1
ATOM 1284 O O . ILE A 1 162 ? 5.705 -1.395 12.474 1.00 86.19 162 ILE A O 1
ATOM 1288 N N . GLY A 1 163 ? 5.848 -1.830 14.675 1.00 81.00 163 GLY A N 1
ATOM 1289 C CA . GLY A 1 163 ? 6.182 -0.465 15.101 1.00 81.00 163 GLY A CA 1
ATOM 1290 C C . GLY A 1 163 ? 5.068 0.223 15.894 1.00 81.00 163 GLY A C 1
ATOM 1291 O O . GLY A 1 163 ? 5.370 1.074 16.726 1.00 81.00 163 GLY A O 1
ATOM 1292 N N . ASP A 1 164 ? 3.815 -0.222 15.769 1.00 74.00 164 ASP A N 1
ATOM 1293 C CA . ASP A 1 164 ? 2.646 0.411 16.404 1.00 74.00 164 ASP A CA 1
ATOM 1294 C C . ASP A 1 164 ? 2.327 -0.115 17.816 1.00 74.00 164 ASP A C 1
ATOM 1296 O O . ASP A 1 164 ? 1.178 -0.133 18.261 1.00 74.00 164 ASP A O 1
ATOM 1300 N N . ALA A 1 165 ? 3.349 -0.504 18.582 1.00 60.41 165 ALA A N 1
ATOM 1301 C CA . ALA A 1 165 ? 3.211 -1.212 19.861 1.00 60.41 165 ALA A CA 1
ATOM 1302 C C . ALA A 1 165 ? 2.541 -0.423 21.016 1.00 60.41 165 ALA A C 1
ATOM 1304 O O . ALA A 1 165 ? 2.469 -0.933 22.136 1.00 60.41 165 ALA A O 1
ATOM 1305 N N . LE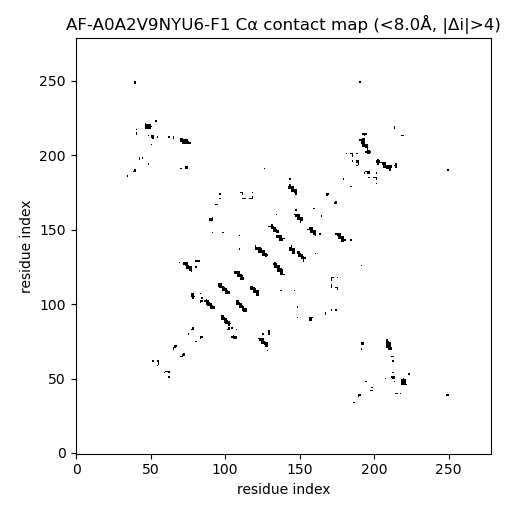U A 1 166 ? 2.035 0.798 20.797 1.00 61.19 166 LEU A N 1
ATOM 1306 C CA . LEU A 1 166 ? 1.231 1.488 21.811 1.00 61.19 166 LEU A CA 1
ATOM 1307 C C . LEU A 1 166 ? -0.108 0.760 21.972 1.00 61.19 166 LEU A C 1
ATOM 1309 O O . LEU A 1 166 ? -0.900 0.699 21.031 1.00 61.19 166 LEU A O 1
ATOM 1313 N N . ASN A 1 167 ? -0.363 0.219 23.162 1.00 65.50 167 ASN A N 1
ATOM 1314 C CA . ASN A 1 167 ? -1.601 -0.486 23.464 1.00 65.50 167 ASN A CA 1
ATOM 1315 C C . ASN A 1 167 ? -2.199 -0.035 24.803 1.00 65.50 167 ASN A C 1
ATOM 1317 O O . ASN A 1 167 ? -1.539 -0.217 25.829 1.00 65.50 167 ASN A O 1
ATOM 1321 N N . PRO A 1 168 ? -3.452 0.474 24.826 1.00 70.81 168 PRO A N 1
ATOM 1322 C CA . PRO A 1 168 ? -4.333 0.818 23.691 1.00 70.81 168 PRO A CA 1
ATOM 1323 C C . PRO A 1 168 ? -4.067 2.228 23.099 1.00 70.81 168 PRO A C 1
ATOM 1325 O O . PRO A 1 168 ? -3.513 3.083 23.792 1.00 70.81 168 PRO A O 1
ATOM 1328 N N . PRO A 1 169 ? -4.489 2.511 21.846 1.00 84.19 169 PRO A N 1
ATOM 1329 C CA . PRO A 1 169 ? -4.465 3.864 21.278 1.00 84.19 169 PRO A CA 1
ATOM 1330 C C . PRO A 1 169 ? -5.276 4.869 22.119 1.00 84.19 169 PRO A C 1
ATOM 1332 O O . PRO A 1 169 ? -6.379 4.530 22.560 1.00 84.19 169 PRO A O 1
ATOM 1335 N N . PRO A 1 170 ? -4.802 6.117 22.298 1.00 87.94 170 PRO A N 1
ATOM 1336 C CA . PRO A 1 170 ? -5.487 7.119 23.119 1.00 87.94 170 PRO A CA 1
ATOM 1337 C C . PRO A 1 170 ? -6.736 7.728 22.461 1.00 87.94 170 PRO A C 1
ATOM 1339 O O . PRO A 1 170 ? -7.523 8.370 23.151 1.00 87.94 170 PRO A O 1
ATOM 1342 N N . SER A 1 171 ? -6.926 7.562 21.148 1.00 92.38 171 SER A N 1
ATOM 1343 C CA . SER A 1 171 ? -8.065 8.112 20.402 1.00 92.38 171 SER A CA 1
ATOM 1344 C C . SER A 1 171 ? -8.363 7.305 19.136 1.00 92.38 171 SER A C 1
ATOM 1346 O O . SER A 1 171 ? -7.507 6.546 18.675 1.00 92.38 171 SER A O 1
ATOM 1348 N N . LEU A 1 172 ? -9.554 7.508 18.555 1.00 94.38 172 LEU A N 1
ATOM 1349 C CA . LEU A 1 172 ? -9.947 6.893 17.283 1.00 94.38 172 LEU A CA 1
ATOM 1350 C C . LEU A 1 172 ? -9.001 7.284 16.140 1.00 94.38 172 LEU A C 1
ATOM 1352 O O . LEU A 1 172 ? -8.644 6.424 15.347 1.00 94.38 172 LEU A O 1
ATOM 1356 N N . GLU A 1 173 ? -8.536 8.535 16.101 1.00 92.81 173 GLU A N 1
ATOM 1357 C CA . GLU A 1 173 ? -7.552 9.003 15.110 1.00 92.81 173 GLU A CA 1
ATOM 1358 C C . GLU A 1 173 ? -6.242 8.205 15.196 1.00 92.81 173 GLU A C 1
ATOM 1360 O O . GLU A 1 173 ? -5.752 7.698 14.192 1.00 92.81 173 GLU A O 1
ATOM 1365 N N . VAL A 1 174 ? -5.700 8.014 16.406 1.00 91.81 174 VAL A N 1
ATOM 1366 C CA . VAL A 1 174 ? -4.461 7.236 16.595 1.00 91.81 174 VAL A CA 1
ATOM 1367 C C . VAL A 1 174 ? -4.701 5.737 16.388 1.00 91.81 174 VAL A C 1
ATOM 1369 O O . VAL A 1 174 ? -3.787 5.015 16.000 1.00 91.81 174 VAL A O 1
ATOM 1372 N N . ALA A 1 175 ? -5.917 5.249 16.649 1.00 94.00 175 ALA A N 1
ATOM 1373 C CA . ALA A 1 175 ? -6.306 3.879 16.333 1.00 94.00 175 ALA A CA 1
ATOM 1374 C C . ALA A 1 175 ? -6.412 3.665 14.818 1.00 94.00 175 ALA A C 1
ATOM 1376 O O . ALA A 1 175 ? -6.030 2.611 14.327 1.00 94.00 175 ALA A O 1
ATOM 1377 N N . PHE A 1 176 ? -6.896 4.656 14.069 1.00 95.19 176 PHE A N 1
ATOM 1378 C CA . PHE A 1 176 ? -7.068 4.568 12.626 1.00 95.19 176 PHE A CA 1
ATOM 1379 C C . PHE A 1 176 ? -5.738 4.293 11.915 1.00 95.19 176 PHE A C 1
ATOM 1381 O O . PHE A 1 176 ? -5.634 3.346 11.132 1.00 95.19 176 PHE A O 1
ATOM 1388 N N . GLY A 1 177 ? -4.702 5.052 12.260 1.00 93.88 177 GLY A N 1
ATOM 1389 C CA . GLY A 1 177 ? -3.364 4.882 11.714 1.00 93.88 177 GLY A CA 1
ATOM 1390 C C . GLY A 1 177 ? -2.483 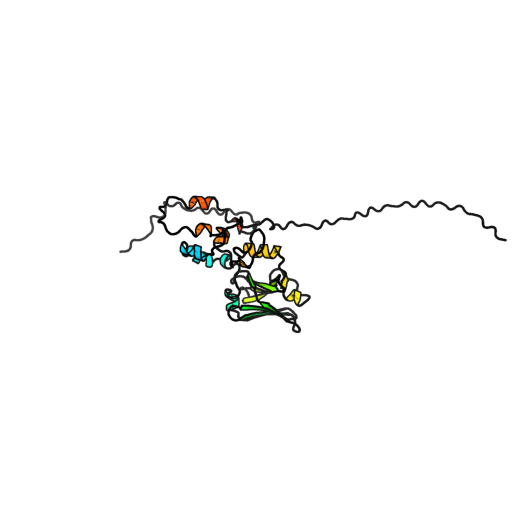6.088 12.006 1.00 93.88 177 GLY A C 1
ATOM 1391 O O . GLY A 1 177 ? -2.769 6.886 12.899 1.00 93.88 177 GLY A O 1
ATOM 1392 N N . ARG A 1 178 ? -1.413 6.239 11.230 1.00 93.19 178 ARG A N 1
ATOM 1393 C CA . ARG A 1 178 ? -0.507 7.391 11.323 1.00 93.19 178 ARG A CA 1
ATOM 1394 C C . ARG A 1 178 ? -0.210 7.979 9.954 1.00 93.19 178 ARG A C 1
ATOM 1396 O O . ARG A 1 178 ? -0.095 7.242 8.979 1.00 93.19 178 ARG A O 1
ATOM 1403 N N . ASP A 1 179 ? -0.021 9.292 9.911 1.00 93.88 179 ASP A N 1
ATOM 1404 C CA . ASP A 1 179 ? 0.495 10.002 8.739 1.00 93.88 179 ASP A CA 1
ATOM 1405 C C . ASP A 1 179 ? 1.881 9.451 8.356 1.00 93.88 179 ASP A C 1
ATOM 1407 O O . ASP A 1 179 ? 2.781 9.355 9.198 1.00 93.88 179 ASP A O 1
ATOM 1411 N N . ILE A 1 180 ? 2.049 9.085 7.087 1.00 92.38 180 ILE A N 1
ATOM 1412 C CA . ILE A 1 180 ? 3.339 8.735 6.500 1.00 92.38 180 ILE A CA 1
ATOM 1413 C C . ILE A 1 180 ? 3.907 10.026 5.924 1.00 92.38 180 ILE A C 1
ATOM 1415 O O . ILE A 1 180 ? 3.518 10.479 4.843 1.00 92.38 180 ILE A O 1
ATOM 1419 N N . THR A 1 181 ? 4.836 10.624 6.667 1.00 88.12 181 THR A N 1
ATOM 1420 C CA . THR A 1 181 ? 5.424 11.920 6.310 1.00 88.12 181 THR A CA 1
ATOM 1421 C C . THR A 1 181 ? 6.052 11.891 4.915 1.00 88.12 181 THR A C 1
ATOM 1423 O O . THR A 1 181 ? 6.452 10.840 4.419 1.00 88.12 181 THR A O 1
ATOM 1426 N N . GLY A 1 182 ? 6.186 13.053 4.269 1.00 85.44 182 GLY A N 1
ATOM 1427 C CA . GLY A 1 182 ? 6.658 13.123 2.883 1.00 85.44 182 GLY A CA 1
ATOM 1428 C C . GLY A 1 182 ? 8.000 12.423 2.630 1.00 85.44 182 GLY A C 1
ATOM 1429 O O . GLY A 1 182 ? 8.192 11.874 1.547 1.00 85.44 182 GLY A O 1
ATOM 1430 N N . ASP A 1 183 ? 8.923 12.436 3.591 1.00 87.50 183 ASP A N 1
ATOM 1431 C CA . ASP A 1 183 ? 10.244 11.802 3.469 1.00 87.50 183 ASP A CA 1
ATOM 1432 C C . ASP A 1 183 ? 10.144 10.287 3.639 1.00 87.50 183 ASP A C 1
ATOM 1434 O O . ASP A 1 183 ? 10.653 9.530 2.814 1.00 87.50 183 ASP A O 1
ATOM 1438 N N . GLU A 1 184 ? 9.397 9.845 4.649 1.00 90.31 184 GLU A N 1
ATOM 1439 C CA . GLU A 1 184 ? 9.119 8.432 4.876 1.00 90.31 184 GLU A CA 1
ATOM 1440 C C . GLU A 1 184 ? 8.376 7.810 3.689 1.00 90.31 184 GLU A C 1
ATOM 1442 O O . GLU A 1 184 ? 8.795 6.776 3.173 1.00 90.31 184 GLU A O 1
ATOM 1447 N N . ALA A 1 185 ? 7.338 8.480 3.184 1.00 92.31 185 ALA A N 1
ATOM 1448 C CA . ALA A 1 185 ? 6.598 8.037 2.014 1.00 92.31 185 ALA A CA 1
ATOM 1449 C C . ALA A 1 185 ? 7.542 7.896 0.814 1.00 92.31 185 ALA A C 1
ATOM 1451 O O . ALA A 1 185 ? 7.593 6.838 0.187 1.00 92.31 185 ALA A O 1
ATOM 1452 N N . ARG A 1 186 ? 8.364 8.915 0.523 1.00 91.06 186 ARG A N 1
ATOM 1453 C CA . ARG A 1 186 ? 9.374 8.825 -0.546 1.00 91.06 186 ARG A CA 1
ATOM 1454 C C . ARG A 1 186 ? 10.288 7.618 -0.371 1.00 91.06 186 ARG A C 1
ATOM 1456 O O . ARG A 1 186 ? 10.483 6.879 -1.335 1.00 91.06 186 ARG A O 1
ATOM 1463 N N . ASN A 1 187 ? 10.782 7.372 0.838 1.00 89.31 187 ASN A N 1
ATOM 1464 C CA . ASN A 1 187 ? 11.652 6.238 1.133 1.00 89.31 187 ASN A CA 1
ATOM 1465 C C . ASN A 1 187 ? 10.936 4.897 0.892 1.00 89.31 187 ASN A C 1
ATOM 1467 O O . ASN A 1 187 ? 11.444 4.064 0.138 1.00 89.31 187 ASN A O 1
ATOM 1471 N N . CYS A 1 188 ? 9.726 4.712 1.423 1.00 91.69 188 CYS A N 1
ATOM 1472 C CA . CYS A 1 188 ? 8.916 3.510 1.207 1.00 91.69 188 CYS A CA 1
ATOM 1473 C C . CYS A 1 188 ? 8.671 3.249 -0.286 1.00 91.69 188 CYS A C 1
ATOM 1475 O O . CYS A 1 188 ? 8.973 2.166 -0.798 1.00 91.69 188 CYS A O 1
ATOM 1477 N N . PHE A 1 189 ? 8.166 4.249 -1.012 1.00 93.44 189 PHE A N 1
ATOM 1478 C CA . PHE A 1 189 ? 7.811 4.102 -2.422 1.00 93.44 189 PHE A CA 1
ATOM 1479 C C . PHE A 1 189 ? 9.036 3.948 -3.330 1.00 93.44 189 PHE A C 1
ATOM 1481 O O . PHE A 1 189 ? 8.964 3.189 -4.297 1.00 93.44 189 PHE A O 1
ATOM 1488 N N . SER A 1 190 ? 10.178 4.561 -3.003 1.00 88.12 190 SER A N 1
ATOM 1489 C CA . SER A 1 190 ? 11.424 4.395 -3.772 1.00 88.12 190 SER A CA 1
ATOM 1490 C C . SER A 1 190 ? 11.922 2.946 -3.826 1.00 88.12 190 SER A C 1
ATOM 1492 O O . SER A 1 190 ? 12.552 2.548 -4.806 1.00 88.12 190 SER A O 1
ATOM 1494 N N . CYS A 1 191 ? 11.631 2.155 -2.787 1.00 88.38 191 CYS A N 1
ATOM 1495 C CA . CYS A 1 191 ? 12.100 0.776 -2.662 1.00 88.38 191 CYS A CA 1
ATOM 1496 C C . CYS A 1 191 ? 11.031 -0.270 -2.997 1.00 88.38 191 CYS A C 1
ATOM 1498 O O . CYS A 1 191 ? 11.382 -1.392 -3.350 1.00 88.38 191 CYS A O 1
ATOM 1500 N N . HIS A 1 192 ? 9.745 0.062 -2.872 1.00 94.00 192 HIS A N 1
ATOM 1501 C CA . HIS A 1 192 ? 8.645 -0.890 -3.069 1.00 94.00 192 HIS A CA 1
ATOM 1502 C C . HIS A 1 192 ? 7.920 -0.741 -4.409 1.00 94.00 192 HIS A C 1
ATOM 1504 O O . HIS A 1 192 ? 7.110 -1.596 -4.764 1.00 94.00 192 HIS A O 1
ATOM 1510 N N . SER A 1 193 ? 8.210 0.314 -5.166 1.00 94.44 193 SER A N 1
ATOM 1511 C CA . SER A 1 193 ? 7.575 0.592 -6.453 1.00 94.44 193 SER A CA 1
ATOM 1512 C C . SER A 1 193 ? 8.598 0.945 -7.530 1.00 94.44 193 SER A C 1
ATOM 1514 O O . SER A 1 193 ? 9.796 1.059 -7.264 1.00 94.44 193 SER A O 1
ATOM 1516 N N . THR A 1 194 ? 8.132 1.117 -8.764 1.00 92.06 194 THR A N 1
ATOM 1517 C CA . THR A 1 194 ? 8.944 1.618 -9.876 1.00 92.06 194 THR A CA 1
ATOM 1518 C C . THR A 1 194 ? 8.377 2.947 -10.360 1.00 92.06 194 THR A C 1
ATOM 1520 O O . THR A 1 194 ? 7.172 3.063 -10.537 1.00 92.06 194 THR A O 1
ATOM 1523 N N . GLY A 1 195 ? 9.232 3.948 -10.581 1.00 88.62 195 GLY A N 1
ATOM 1524 C CA . GLY A 1 195 ? 8.834 5.225 -11.194 1.00 88.62 195 GLY A CA 1
ATOM 1525 C C . GLY A 1 195 ? 8.123 6.227 -10.276 1.00 88.62 195 GLY A C 1
ATOM 1526 O O . GLY A 1 195 ? 7.834 7.331 -10.713 1.00 88.62 195 GLY A O 1
ATOM 1527 N N . ALA A 1 196 ? 7.890 5.894 -9.002 1.00 90.38 196 ALA A N 1
ATOM 1528 C CA . ALA A 1 196 ? 7.167 6.776 -8.083 1.00 90.38 196 ALA A CA 1
ATOM 1529 C C . ALA A 1 196 ? 7.986 7.955 -7.538 1.00 90.38 196 ALA A C 1
ATOM 1531 O O . ALA A 1 196 ? 7.408 8.860 -6.948 1.00 90.38 196 ALA A O 1
ATOM 1532 N N . VAL A 1 197 ? 9.316 7.943 -7.666 1.00 86.81 197 VAL A N 1
ATOM 1533 C CA . VAL A 1 197 ? 10.174 9.043 -7.203 1.00 86.81 197 VAL A CA 1
ATOM 1534 C C . VAL A 1 197 ? 10.947 9.607 -8.386 1.00 86.81 197 VAL A C 1
ATOM 1536 O O . VAL A 1 197 ? 11.671 8.872 -9.057 1.00 86.81 197 VAL A O 1
ATOM 1539 N N . VAL A 1 198 ? 10.758 10.904 -8.634 1.00 80.25 198 VAL A N 1
ATOM 1540 C CA . VAL A 1 198 ? 11.364 11.654 -9.738 1.00 80.25 198 VAL A CA 1
ATOM 1541 C C . VAL A 1 198 ? 11.913 12.966 -9.193 1.00 80.25 198 VAL A C 1
ATOM 1543 O O . VAL A 1 198 ? 11.213 13.721 -8.521 1.00 80.25 198 VAL A O 1
ATOM 1546 N N . SER A 1 199 ? 13.184 13.254 -9.459 1.00 79.44 199 SER A N 1
ATOM 1547 C CA . SER A 1 199 ? 13.909 14.419 -8.935 1.00 79.44 199 SER A CA 1
ATOM 1548 C C . SER A 1 199 ? 13.778 14.566 -7.415 1.00 79.44 199 SER A C 1
ATOM 1550 O O . SER A 1 199 ? 13.634 15.672 -6.893 1.00 79.44 199 SER A O 1
ATOM 1552 N N . GLY A 1 200 ? 13.781 13.438 -6.695 1.00 80.50 200 GLY A N 1
ATOM 1553 C CA . GLY A 1 200 ? 13.603 13.402 -5.241 1.00 80.50 200 GLY A CA 1
ATOM 1554 C C . GLY A 1 200 ? 12.200 13.771 -4.742 1.00 80.50 200 GLY A C 1
ATOM 1555 O O . GLY A 1 200 ? 12.040 14.006 -3.546 1.00 80.50 200 GLY A O 1
ATOM 1556 N N . LYS A 1 201 ? 11.187 13.821 -5.615 1.00 86.00 201 LYS A N 1
ATOM 1557 C CA . LYS A 1 201 ? 9.780 14.064 -5.265 1.00 86.00 201 LYS A CA 1
ATOM 1558 C C . LYS A 1 201 ? 8.946 12.809 -5.486 1.00 86.00 201 LYS A C 1
ATOM 1560 O O . LYS A 1 201 ? 9.190 12.067 -6.430 1.00 86.00 201 LYS A O 1
ATOM 1565 N N . LEU A 1 202 ? 7.966 12.585 -4.611 1.00 89.81 202 LEU A N 1
ATOM 1566 C CA . LEU A 1 202 ? 6.993 11.506 -4.775 1.00 89.81 202 LEU A CA 1
ATOM 1567 C C . LEU A 1 202 ? 5.950 11.914 -5.825 1.00 89.81 202 LEU A C 1
ATOM 1569 O O . LEU A 1 202 ? 5.211 12.871 -5.610 1.00 89.81 202 LEU A O 1
ATOM 1573 N N . GLU A 1 203 ? 5.868 11.168 -6.919 1.00 90.50 203 GLU A N 1
ATOM 1574 C CA . GLU A 1 203 ? 4.893 11.319 -8.000 1.00 90.50 203 GLU A CA 1
ATOM 1575 C C . GLU A 1 203 ? 4.097 10.013 -8.134 1.00 90.50 203 GLU A C 1
ATOM 1577 O O . GLU A 1 203 ? 4.437 9.114 -8.903 1.00 90.50 203 GLU A O 1
ATOM 1582 N N . LEU A 1 204 ? 3.029 9.883 -7.341 1.00 91.00 204 LEU A N 1
ATOM 1583 C CA . LEU A 1 204 ? 2.233 8.650 -7.274 1.00 91.00 204 LEU A CA 1
ATOM 1584 C C . LEU A 1 204 ? 1.486 8.324 -8.575 1.00 91.00 204 LEU A C 1
ATOM 1586 O O . LEU A 1 204 ? 1.164 7.161 -8.796 1.00 91.00 204 LEU A O 1
ATOM 1590 N N . ASP A 1 205 ? 1.246 9.308 -9.441 1.00 89.56 205 ASP A N 1
ATOM 1591 C CA . ASP A 1 205 ? 0.560 9.103 -10.726 1.00 89.56 205 ASP A CA 1
ATOM 1592 C C . ASP A 1 205 ? 1.431 8.357 -11.750 1.00 89.56 205 ASP A C 1
ATOM 1594 O O . ASP A 1 205 ? 0.924 7.798 -12.719 1.00 89.56 205 ASP A O 1
ATOM 1598 N N . ARG A 1 206 ? 2.749 8.316 -11.524 1.00 86.50 206 ARG A N 1
ATOM 1599 C CA . ARG A 1 206 ? 3.736 7.638 -12.385 1.00 86.50 206 ARG A CA 1
ATOM 1600 C C . ARG A 1 206 ? 4.190 6.300 -11.810 1.00 86.50 206 ARG A C 1
ATOM 1602 O O . ARG A 1 206 ? 5.033 5.611 -12.384 1.00 86.50 206 ARG A O 1
ATOM 1609 N N . LEU A 1 207 ? 3.643 5.938 -10.654 1.00 91.81 207 LEU A N 1
ATOM 1610 C CA . LEU A 1 207 ? 3.973 4.717 -9.952 1.00 91.81 207 LEU A CA 1
ATOM 1611 C C . LEU A 1 207 ? 3.525 3.495 -10.757 1.00 91.81 207 LEU A C 1
ATOM 1613 O O . LEU A 1 207 ? 2.363 3.345 -11.121 1.00 91.81 207 LEU A O 1
ATOM 1617 N N . THR A 1 208 ? 4.445 2.554 -10.925 1.00 93.88 208 THR A N 1
ATOM 1618 C CA . THR A 1 208 ? 4.133 1.158 -11.228 1.00 93.88 208 THR A CA 1
ATOM 1619 C C . THR A 1 208 ? 4.278 0.335 -9.943 1.00 93.88 208 THR A C 1
ATOM 1621 O O . THR A 1 208 ? 5.351 0.378 -9.325 1.00 93.88 208 THR A O 1
ATOM 1624 N N . PRO A 1 209 ? 3.246 -0.423 -9.519 1.00 95.31 209 PRO A N 1
ATOM 1625 C CA . PRO A 1 209 ? 3.332 -1.273 -8.337 1.00 95.31 209 PRO A CA 1
ATOM 1626 C C . PRO A 1 209 ? 4.445 -2.319 -8.458 1.00 95.31 209 PRO A C 1
ATOM 1628 O O . PRO A 1 209 ? 4.615 -2.961 -9.497 1.00 95.31 209 PRO A O 1
ATOM 1631 N N . GLY A 1 210 ? 5.208 -2.479 -7.378 1.00 95.25 210 GLY A N 1
ATOM 1632 C CA . GLY A 1 210 ? 6.314 -3.420 -7.295 1.00 95.25 210 GLY A CA 1
ATOM 1633 C C . GLY A 1 210 ? 7.616 -2.916 -7.918 1.00 95.25 210 GLY A C 1
ATOM 1634 O O . GLY A 1 210 ? 7.691 -1.924 -8.648 1.00 95.25 210 GLY A O 1
ATOM 1635 N N . VAL A 1 211 ? 8.688 -3.644 -7.630 1.00 94.00 211 VAL A N 1
ATOM 1636 C CA . VAL A 1 211 ? 10.029 -3.423 -8.177 1.00 94.00 211 VAL A CA 1
ATOM 1637 C C . VAL A 1 211 ? 10.141 -4.209 -9.486 1.00 94.00 211 VAL A C 1
ATOM 1639 O O . VAL A 1 211 ? 10.335 -5.429 -9.486 1.00 94.00 211 VAL A O 1
ATOM 1642 N N . THR A 1 212 ? 9.969 -3.512 -10.609 1.00 92.75 212 THR A N 1
ATOM 1643 C CA . THR A 1 212 ? 9.869 -4.083 -11.965 1.00 92.75 212 THR A CA 1
ATOM 1644 C C . THR A 1 212 ? 11.198 -4.047 -12.734 1.00 92.75 212 THR A C 1
ATOM 1646 O O . THR A 1 212 ? 12.244 -3.744 -12.172 1.00 92.75 212 THR A O 1
ATOM 1649 N N . CYS A 1 213 ? 11.202 -4.400 -14.025 1.00 91.62 213 CYS A N 1
ATOM 1650 C CA . CYS A 1 213 ? 12.411 -4.438 -14.860 1.00 91.62 213 CYS A CA 1
ATOM 1651 C C . CYS A 1 213 ? 13.179 -3.115 -14.812 1.00 91.62 213 CYS A C 1
ATOM 1653 O O . CYS A 1 213 ? 14.381 -3.071 -14.536 1.00 91.62 213 CYS A O 1
ATOM 1655 N N . GLU A 1 214 ? 12.441 -2.033 -15.020 1.00 89.31 214 GLU A N 1
ATOM 1656 C CA . GLU A 1 214 ? 12.995 -0.695 -15.083 1.00 89.31 214 GLU A CA 1
ATOM 1657 C C . GLU A 1 214 ? 13.506 -0.254 -13.713 1.00 89.31 214 GLU A C 1
ATOM 1659 O O . GLU A 1 214 ? 14.377 0.605 -13.682 1.00 89.31 214 GLU A O 1
ATOM 1664 N N . ALA A 1 215 ? 13.080 -0.884 -12.596 1.00 86.75 215 ALA A N 1
ATOM 1665 C CA . ALA A 1 215 ? 13.623 -0.701 -11.237 1.00 86.75 215 ALA A CA 1
ATOM 1666 C C . ALA A 1 215 ? 15.163 -0.754 -11.199 1.00 86.75 215 ALA A C 1
ATOM 1668 O O . ALA A 1 215 ? 15.808 0.072 -10.559 1.00 86.75 215 ALA A O 1
ATOM 1669 N N . CYS A 1 216 ? 15.733 -1.706 -11.939 1.00 85.25 216 CYS A N 1
ATOM 1670 C CA . CYS A 1 216 ? 17.169 -1.975 -11.979 1.00 85.25 216 CYS A CA 1
ATOM 1671 C C . CYS A 1 216 ? 17.823 -1.568 -13.306 1.00 85.25 216 CYS A C 1
ATOM 1673 O O . CYS A 1 216 ? 19.014 -1.274 -13.328 1.00 85.25 216 CYS A O 1
ATOM 1675 N N . HIS A 1 217 ? 17.071 -1.589 -14.411 1.00 84.88 217 HIS A N 1
ATOM 1676 C CA . HIS A 1 217 ? 17.611 -1.395 -15.761 1.00 84.88 217 HIS A CA 1
ATOM 1677 C C . HIS A 1 217 ? 17.526 0.043 -16.285 1.00 84.88 217 HIS A C 1
ATOM 1679 O O . HIS A 1 217 ? 18.061 0.313 -17.355 1.00 84.88 217 HIS A O 1
ATOM 1685 N N . GLY A 1 218 ? 16.912 0.957 -15.531 1.00 81.38 218 GLY A N 1
ATOM 1686 C CA . GLY A 1 218 ? 16.631 2.307 -16.020 1.00 81.38 218 GLY A CA 1
ATOM 1687 C C . GLY A 1 218 ? 15.304 2.382 -16.789 1.00 81.38 218 GLY A C 1
ATOM 1688 O O . GLY A 1 218 ? 14.698 1.339 -17.045 1.00 81.38 218 GLY A O 1
ATOM 1689 N N . PRO A 1 219 ? 14.827 3.597 -17.105 1.00 84.50 219 PRO A N 1
ATOM 1690 C CA . PRO A 1 219 ? 13.641 3.802 -17.937 1.00 84.50 219 PRO A CA 1
ATOM 1691 C C . PRO A 1 219 ? 13.874 3.287 -19.366 1.00 84.50 219 PRO A C 1
ATOM 1693 O O . PRO A 1 219 ? 14.953 3.472 -19.928 1.00 84.50 219 PRO A O 1
ATOM 1696 N N . GLY A 1 220 ? 12.889 2.600 -19.943 1.00 77.81 220 GLY A N 1
ATOM 1697 C CA . GLY A 1 220 ? 13.038 1.892 -21.218 1.00 77.81 220 GLY A CA 1
ATOM 1698 C C . GLY A 1 220 ? 12.749 2.711 -22.478 1.00 77.81 220 GLY A C 1
ATOM 1699 O O . GLY A 1 220 ? 12.790 2.131 -23.561 1.00 77.81 220 GLY A O 1
ATOM 1700 N N . GLN A 1 221 ? 12.457 4.014 -22.378 1.00 69.56 221 GLN A N 1
ATOM 1701 C CA . GLN A 1 221 ? 12.054 4.837 -23.531 1.00 69.56 221 GLN A CA 1
ATOM 1702 C C . GLN A 1 221 ? 13.073 4.822 -24.683 1.00 69.56 221 GLN A C 1
ATOM 1704 O O . GLN A 1 221 ? 12.675 4.744 -25.839 1.00 69.56 221 GLN A O 1
ATOM 1709 N N . GLU A 1 222 ? 14.375 4.793 -24.389 1.00 62.09 222 GLU A N 1
ATOM 1710 C CA . GLU A 1 222 ? 15.430 4.725 -25.416 1.00 62.09 222 GLU A CA 1
ATOM 1711 C C . GLU A 1 222 ? 15.618 3.319 -26.024 1.00 62.09 222 GLU A C 1
ATOM 1713 O O . GLU A 1 222 ? 16.302 3.159 -27.032 1.00 62.09 222 GLU A O 1
ATOM 1718 N N . LEU A 1 223 ? 15.019 2.278 -25.430 1.00 55.38 223 LEU A N 1
ATOM 1719 C CA . LEU A 1 223 ? 15.091 0.893 -25.917 1.00 55.38 223 LEU A CA 1
ATOM 1720 C C . LEU A 1 223 ? 13.902 0.513 -26.818 1.00 55.38 223 LEU A C 1
ATOM 1722 O O . LEU A 1 223 ? 13.962 -0.519 -27.485 1.00 55.38 223 LEU A O 1
ATOM 1726 N N . GLY A 1 224 ? 12.832 1.317 -26.829 1.00 47.81 224 GLY A N 1
ATOM 1727 C CA . GLY A 1 224 ? 11.586 1.043 -27.558 1.00 47.81 224 GLY A CA 1
ATOM 1728 C C . GLY A 1 224 ? 11.677 1.165 -29.084 1.00 47.81 224 GLY A C 1
ATOM 1729 O O . GLY A 1 224 ? 10.814 0.624 -29.771 1.00 47.81 224 GLY A O 1
ATOM 1730 N N . ASP A 1 225 ? 12.727 1.807 -29.606 1.00 43.56 225 ASP A N 1
ATOM 1731 C CA . ASP A 1 225 ? 12.928 2.033 -31.048 1.00 43.56 225 ASP A CA 1
ATOM 1732 C C . ASP A 1 225 ? 13.766 0.951 -31.750 1.00 43.56 225 ASP A C 1
ATOM 1734 O O . ASP A 1 225 ? 13.922 0.980 -32.971 1.00 43.56 225 ASP A O 1
ATOM 1738 N N . PHE A 1 226 ? 14.274 -0.054 -31.029 1.00 42.91 226 PHE A N 1
ATOM 1739 C CA . PHE A 1 226 ? 14.946 -1.194 -31.659 1.00 42.91 226 PHE A CA 1
ATOM 1740 C C . PHE A 1 226 ? 13.911 -2.195 -32.187 1.00 42.91 226 PHE A C 1
ATOM 1742 O O . PHE A 1 226 ? 13.708 -3.276 -31.628 1.00 42.91 226 PHE A O 1
ATOM 1749 N N . GLN A 1 227 ? 13.236 -1.823 -33.277 1.00 41.94 227 GLN A N 1
ATOM 1750 C CA . GLN A 1 227 ? 12.530 -2.784 -34.115 1.00 41.94 227 GLN A CA 1
ATOM 1751 C C . GLN A 1 227 ? 13.530 -3.776 -34.717 1.00 41.94 227 GLN A C 1
ATOM 1753 O O . GLN A 1 227 ? 14.698 -3.476 -34.946 1.00 41.94 227 GLN A O 1
ATOM 1758 N N . SER A 1 228 ? 13.038 -4.993 -34.907 1.00 39.75 228 SER A N 1
ATOM 1759 C CA . SER A 1 228 ? 13.721 -6.199 -35.356 1.00 39.75 228 SER A CA 1
ATOM 1760 C C . SER A 1 228 ? 14.370 -6.089 -36.744 1.00 39.75 228 SER A C 1
ATOM 1762 O O . SER A 1 228 ? 13.937 -6.764 -37.677 1.00 39.75 228 SER A O 1
ATOM 1764 N N . GLU A 1 229 ? 15.422 -5.294 -36.892 1.00 35.16 229 GLU A N 1
ATOM 1765 C CA . GLU A 1 229 ? 16.430 -5.565 -37.912 1.00 35.16 229 GLU A CA 1
ATOM 1766 C C . GLU A 1 229 ? 17.384 -6.626 -37.374 1.00 35.16 229 GLU A C 1
ATOM 1768 O O . GLU A 1 229 ? 17.843 -6.577 -36.234 1.00 35.16 229 GLU A O 1
ATOM 1773 N N . GLU A 1 230 ? 17.588 -7.651 -38.189 1.00 39.03 230 GLU A N 1
ATOM 1774 C CA . GLU A 1 230 ? 18.372 -8.851 -37.937 1.00 39.03 230 GLU A CA 1
ATOM 1775 C C . GLU A 1 230 ? 19.735 -8.497 -37.315 1.00 39.03 230 GLU A C 1
ATOM 1777 O O . GLU A 1 230 ? 20.666 -8.057 -37.989 1.00 39.03 230 GLU A O 1
ATOM 1782 N N . ILE A 1 231 ? 19.842 -8.625 -35.985 1.00 40.22 231 ILE A N 1
ATOM 1783 C CA . ILE A 1 231 ? 21.074 -8.304 -35.262 1.00 40.22 231 ILE A CA 1
ATOM 1784 C C . ILE A 1 231 ? 22.077 -9.431 -35.518 1.00 40.22 231 ILE A C 1
ATOM 1786 O O . ILE A 1 231 ? 22.140 -10.415 -34.778 1.00 40.22 231 ILE A O 1
ATOM 1790 N N . GLU A 1 232 ? 22.904 -9.252 -36.546 1.00 29.64 232 GLU A N 1
ATOM 1791 C CA . GLU A 1 232 ? 24.208 -9.903 -36.648 1.00 29.64 232 GLU A CA 1
ATOM 1792 C C . GLU A 1 232 ? 24.965 -9.710 -35.316 1.00 29.64 232 GLU A C 1
ATOM 1794 O O . GLU A 1 232 ? 25.055 -8.583 -34.806 1.00 29.64 232 GLU A O 1
ATOM 1799 N N . PRO A 1 233 ? 25.517 -10.775 -34.704 1.00 36.56 233 PRO A N 1
ATOM 1800 C CA . PRO A 1 233 ? 26.044 -10.747 -33.345 1.00 36.56 233 PRO A CA 1
ATOM 1801 C C . PRO A 1 233 ? 27.406 -10.043 -33.306 1.00 36.56 233 PRO A C 1
ATOM 1803 O O . PRO A 1 233 ? 28.444 -10.676 -33.125 1.00 36.56 233 PRO A O 1
ATOM 1806 N N . ARG A 1 234 ? 27.439 -8.719 -33.491 1.00 34.81 234 ARG A N 1
ATOM 1807 C CA . ARG A 1 234 ? 28.689 -7.941 -33.464 1.00 34.81 234 ARG A CA 1
ATOM 1808 C C . ARG A 1 234 ? 28.776 -6.847 -32.415 1.00 34.81 234 ARG A C 1
ATOM 1810 O O . ARG A 1 234 ? 29.880 -6.373 -32.169 1.00 34.81 234 ARG A O 1
ATOM 1817 N N . HIS A 1 235 ? 27.717 -6.542 -31.669 1.00 37.75 235 HIS A N 1
ATOM 1818 C CA . HIS A 1 235 ? 27.832 -5.629 -30.527 1.00 37.75 235 HIS A CA 1
ATOM 1819 C C . HIS A 1 235 ? 27.389 -6.303 -29.234 1.00 37.75 235 HIS A C 1
ATOM 1821 O O . HIS A 1 235 ? 26.230 -6.336 -28.842 1.00 37.75 235 HIS A O 1
ATOM 1827 N N . SER A 1 236 ? 28.386 -6.896 -28.581 1.00 37.88 236 SER A N 1
ATOM 1828 C CA . SER A 1 236 ? 28.270 -7.624 -27.331 1.00 37.88 236 SER A CA 1
ATOM 1829 C C . SER A 1 236 ? 27.501 -6.843 -26.255 1.00 37.88 236 SER A C 1
ATOM 1831 O O . SER A 1 236 ? 27.958 -5.811 -25.757 1.00 37.88 236 SER A O 1
ATOM 1833 N N . VAL A 1 237 ? 26.424 -7.465 -25.782 1.00 41.56 237 VAL A N 1
ATOM 1834 C CA . VAL A 1 237 ? 25.713 -7.243 -24.505 1.00 41.56 237 VAL A CA 1
ATOM 1835 C C . VAL A 1 237 ? 26.668 -7.107 -23.295 1.00 41.56 237 VAL A C 1
ATOM 1837 O O . VAL A 1 237 ? 26.300 -6.633 -22.223 1.00 41.56 237 VAL A O 1
ATOM 1840 N N . ALA A 1 238 ? 27.938 -7.484 -23.472 1.00 32.78 238 ALA A N 1
ATOM 1841 C CA . ALA A 1 238 ? 29.018 -7.364 -22.507 1.00 32.78 238 ALA A CA 1
ATOM 1842 C C . ALA A 1 238 ? 29.425 -5.920 -22.160 1.00 32.78 238 ALA A C 1
ATOM 1844 O O . ALA A 1 238 ? 30.019 -5.731 -21.100 1.00 32.78 238 ALA A O 1
ATOM 1845 N N . ARG A 1 239 ? 29.149 -4.907 -22.999 1.00 32.81 239 ARG A N 1
ATOM 1846 C CA . ARG A 1 239 ? 29.501 -3.507 -22.671 1.00 32.81 239 ARG A CA 1
ATOM 1847 C C . ARG A 1 239 ? 28.519 -2.890 -21.667 1.00 32.81 239 ARG A C 1
ATOM 1849 O O . ARG A 1 239 ? 28.967 -2.277 -20.708 1.00 32.81 239 ARG A O 1
ATOM 1856 N N . VAL A 1 240 ? 27.219 -3.150 -21.823 1.00 40.38 240 VAL A N 1
ATOM 1857 C CA . VAL A 1 240 ? 26.162 -2.665 -20.911 1.00 40.38 240 VAL A CA 1
ATOM 1858 C C . VAL A 1 240 ? 26.215 -3.381 -19.554 1.00 40.38 240 VAL A C 1
ATOM 1860 O O . VAL A 1 240 ? 26.048 -2.760 -18.511 1.00 40.38 240 VAL A O 1
ATOM 1863 N N . LEU A 1 241 ? 26.551 -4.676 -19.534 1.00 35.88 241 LEU A N 1
ATOM 1864 C CA . LEU A 1 241 ? 26.703 -5.435 -18.284 1.00 35.88 241 LEU A CA 1
ATOM 1865 C C . LEU A 1 241 ? 27.926 -5.016 -17.445 1.00 35.88 241 LEU A C 1
ATOM 1867 O O . LEU A 1 241 ? 27.952 -5.282 -16.246 1.00 35.88 241 LEU A O 1
ATOM 1871 N N . ARG A 1 242 ? 28.939 -4.371 -18.044 1.00 36.53 242 ARG A N 1
ATOM 1872 C CA . ARG A 1 242 ? 30.146 -3.896 -17.335 1.00 36.53 242 ARG A CA 1
ATOM 1873 C C . ARG A 1 242 ? 29.988 -2.510 -16.709 1.00 36.53 242 ARG A C 1
ATOM 1875 O O . ARG A 1 242 ? 30.790 -2.169 -15.847 1.00 36.53 242 ARG A O 1
ATOM 1882 N N . SER A 1 243 ? 28.980 -1.737 -17.114 1.00 39.44 243 SER A N 1
ATOM 1883 C CA . SER A 1 243 ? 28.665 -0.418 -16.547 1.00 39.44 243 SER A CA 1
ATOM 1884 C C . SER A 1 243 ? 27.517 -0.448 -15.532 1.00 39.44 243 SER A C 1
ATOM 1886 O O . SER A 1 243 ? 27.174 0.590 -14.975 1.00 39.44 243 SER A O 1
ATOM 1888 N N . MET A 1 244 ? 26.920 -1.617 -15.270 1.00 38.34 244 MET A N 1
ATOM 1889 C CA . MET A 1 244 ? 25.863 -1.757 -14.268 1.00 38.34 244 MET A CA 1
ATOM 1890 C C . MET A 1 244 ? 26.443 -1.738 -12.845 1.00 38.34 244 MET A C 1
ATOM 1892 O O . MET A 1 244 ? 27.367 -2.508 -12.556 1.00 38.34 244 MET A O 1
ATOM 1896 N N . PRO A 1 245 ? 25.897 -0.920 -11.924 1.00 37.28 245 PRO A N 1
ATOM 1897 C CA . PRO A 1 245 ? 26.274 -0.997 -10.522 1.00 37.28 245 PRO A CA 1
ATOM 1898 C C . PRO A 1 245 ? 25.937 -2.395 -9.971 1.00 37.28 245 PRO A C 1
ATOM 1900 O O . PRO A 1 245 ? 24.965 -3.029 -10.394 1.00 37.28 245 PRO A O 1
ATOM 1903 N N . PRO A 1 246 ? 26.748 -2.935 -9.045 1.00 36.38 246 PRO A N 1
ATOM 1904 C CA . PRO A 1 246 ? 26.533 -4.276 -8.519 1.00 36.38 246 PRO A CA 1
ATOM 1905 C C . PRO A 1 246 ? 25.175 -4.376 -7.806 1.00 36.38 246 PRO A C 1
ATOM 1907 O O . PRO A 1 246 ? 24.688 -3.397 -7.248 1.00 36.38 246 PRO A O 1
ATOM 1910 N N . LYS A 1 247 ? 24.621 -5.599 -7.711 1.00 40.62 247 LYS A N 1
ATOM 1911 C CA . LYS A 1 247 ? 23.376 -5.980 -6.988 1.00 40.62 247 LYS A CA 1
ATOM 1912 C C . LYS A 1 247 ? 23.271 -5.524 -5.509 1.00 40.62 247 LYS A C 1
ATOM 1914 O O . LYS A 1 247 ? 22.348 -5.931 -4.809 1.00 40.62 247 LYS A O 1
ATOM 1919 N N . ARG A 1 248 ? 24.230 -4.746 -5.002 1.00 38.25 248 ARG A N 1
ATOM 1920 C CA . ARG A 1 248 ? 24.275 -4.188 -3.643 1.00 38.25 248 ARG A CA 1
ATOM 1921 C C . ARG A 1 248 ? 23.225 -3.106 -3.412 1.00 38.25 248 ARG A C 1
ATOM 1923 O O . ARG A 1 248 ? 22.904 -2.841 -2.267 1.00 38.25 248 ARG A O 1
ATOM 1930 N N . GLN A 1 249 ? 22.686 -2.522 -4.478 1.00 43.66 249 GLN A N 1
ATOM 1931 C CA . GLN A 1 249 ? 21.811 -1.361 -4.382 1.00 43.66 249 GLN A CA 1
ATOM 1932 C C . GLN A 1 249 ? 20.439 -1.650 -3.732 1.00 43.66 249 GLN A C 1
ATOM 1934 O O . GLN A 1 249 ? 19.795 -0.726 -3.265 1.00 43.66 249 GLN A O 1
ATOM 1939 N N . CYS A 1 250 ? 20.012 -2.918 -3.646 1.00 39.84 250 CYS A N 1
ATOM 1940 C CA . CYS A 1 250 ? 18.750 -3.314 -2.993 1.00 39.84 250 CYS A CA 1
ATOM 1941 C C . CYS A 1 250 ? 18.939 -4.324 -1.842 1.00 39.84 250 CYS A C 1
ATOM 1943 O O . CYS A 1 250 ? 17.970 -4.954 -1.417 1.00 39.84 250 CYS A O 1
ATOM 1945 N N . ARG A 1 251 ? 20.170 -4.553 -1.356 1.00 35.50 251 ARG A N 1
ATOM 1946 C CA . ARG A 1 251 ? 20.410 -5.415 -0.180 1.00 35.50 251 ARG A CA 1
ATOM 1947 C C . ARG A 1 251 ? 20.554 -4.566 1.083 1.00 35.50 251 ARG A C 1
ATOM 1949 O O . ARG A 1 251 ? 21.253 -3.561 1.063 1.00 35.50 251 ARG A O 1
ATOM 1956 N N . ARG A 1 252 ? 19.924 -5.023 2.173 1.00 37.34 252 ARG A N 1
ATOM 1957 C CA . ARG A 1 252 ? 20.089 -4.496 3.537 1.00 37.34 252 ARG A CA 1
ATOM 1958 C C . ARG A 1 252 ? 21.561 -4.474 3.973 1.00 37.34 252 ARG A C 1
ATOM 1960 O O . ARG A 1 252 ? 22.358 -5.316 3.558 1.00 37.34 252 ARG A O 1
ATOM 1967 N N . ASN A 1 253 ? 21.857 -3.524 4.862 1.00 38.41 253 ASN A N 1
ATOM 1968 C CA . ASN A 1 253 ? 23.011 -3.531 5.756 1.00 38.41 253 ASN A CA 1
ATOM 1969 C C . ASN A 1 253 ? 22.925 -4.749 6.688 1.00 38.41 253 ASN A C 1
ATOM 1971 O O . ASN A 1 253 ? 22.239 -4.683 7.703 1.00 38.41 253 ASN A O 1
ATOM 1975 N N . ASP A 1 254 ? 23.634 -5.828 6.366 1.00 36.06 254 ASP A N 1
ATOM 1976 C CA . ASP A 1 254 ? 23.868 -6.917 7.313 1.00 36.06 254 ASP A CA 1
ATOM 1977 C C . ASP A 1 254 ? 25.293 -6.779 7.861 1.00 36.06 254 ASP A C 1
ATOM 1979 O O . ASP A 1 254 ? 26.286 -7.008 7.163 1.00 36.06 254 ASP A O 1
ATOM 1983 N N . ALA A 1 255 ? 25.383 -6.364 9.123 1.00 31.52 255 ALA A N 1
ATOM 1984 C CA . ALA A 1 255 ? 26.582 -6.475 9.936 1.00 31.52 255 ALA A CA 1
ATOM 1985 C C . ALA A 1 255 ? 26.725 -7.933 10.407 1.00 31.52 255 ALA A C 1
ATOM 1987 O O . ALA A 1 255 ? 26.368 -8.260 11.528 1.00 31.52 255 ALA 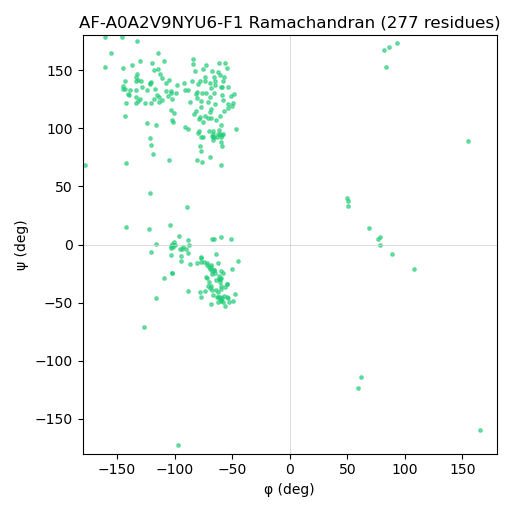A O 1
ATOM 1988 N N . GLU A 1 256 ? 27.234 -8.815 9.546 1.00 28.30 256 GLU A N 1
ATOM 1989 C CA . GLU A 1 256 ? 27.648 -10.171 9.930 1.00 28.30 256 GLU A CA 1
ATOM 1990 C C . GLU A 1 256 ? 28.915 -10.548 9.130 1.00 28.30 256 GLU A C 1
ATOM 1992 O O . GLU A 1 256 ? 28.965 -10.304 7.915 1.00 28.30 256 GLU A O 1
ATOM 1997 N N . PRO A 1 257 ? 29.977 -11.109 9.746 1.00 30.45 257 PRO A N 1
ATOM 1998 C CA . PRO A 1 257 ? 31.225 -11.381 9.041 1.00 30.45 257 PRO A CA 1
ATOM 1999 C C . PRO A 1 257 ? 31.034 -12.500 8.014 1.00 30.45 257 PRO A C 1
ATOM 2001 O O . PRO A 1 257 ? 30.468 -13.554 8.310 1.00 30.45 257 PRO A O 1
ATOM 2004 N N . ARG A 1 258 ? 31.563 -12.295 6.802 1.00 33.09 258 ARG A N 1
ATOM 2005 C CA . ARG A 1 258 ? 31.586 -13.313 5.744 1.00 33.09 258 ARG A CA 1
ATOM 2006 C C . ARG A 1 258 ? 32.229 -14.600 6.267 1.00 33.09 258 ARG A C 1
ATOM 2008 O O . ARG A 1 258 ? 33.422 -14.621 6.553 1.00 33.09 258 ARG A O 1
ATOM 2015 N N . ARG A 1 259 ? 31.469 -15.696 6.302 1.00 30.78 259 ARG A N 1
ATOM 2016 C CA . ARG A 1 259 ? 32.061 -17.030 6.166 1.00 30.78 259 ARG A CA 1
ATOM 2017 C C . ARG A 1 259 ? 32.267 -17.283 4.680 1.00 30.78 259 ARG A C 1
ATOM 2019 O O . ARG A 1 259 ? 31.307 -17.342 3.913 1.00 30.78 259 ARG A O 1
ATOM 2026 N N . ASP A 1 260 ? 33.526 -17.399 4.282 1.00 30.77 260 ASP A N 1
ATOM 2027 C CA . ASP A 1 260 ? 33.928 -17.746 2.925 1.00 30.77 260 ASP A CA 1
ATOM 2028 C C . ASP A 1 260 ? 33.505 -19.184 2.596 1.00 30.77 260 ASP A C 1
ATOM 2030 O O . ASP A 1 260 ? 34.251 -20.144 2.789 1.00 30.77 260 ASP A O 1
ATOM 2034 N N . HIS A 1 261 ? 32.303 -19.356 2.051 1.00 28.48 261 HIS A N 1
ATOM 2035 C CA . HIS A 1 261 ? 31.980 -20.566 1.307 1.00 28.48 261 HIS A CA 1
ATOM 2036 C C . HIS A 1 261 ? 32.591 -20.449 -0.093 1.00 28.48 261 HIS A C 1
ATOM 2038 O O . HIS A 1 261 ? 32.032 -19.824 -0.995 1.00 28.48 261 HIS A O 1
ATOM 2044 N N . LYS A 1 262 ? 33.772 -21.053 -0.270 1.00 26.47 262 LYS A N 1
ATOM 2045 C CA . LYS A 1 262 ? 34.349 -21.351 -1.587 1.00 26.47 262 LYS A CA 1
ATOM 2046 C C . LYS A 1 262 ? 33.399 -22.285 -2.348 1.00 26.47 262 LYS A C 1
ATOM 2048 O O . LYS A 1 262 ? 33.468 -23.500 -2.196 1.00 26.47 262 LYS A O 1
ATOM 2053 N N . CYS A 1 263 ? 32.529 -21.731 -3.187 1.00 25.48 263 CYS A N 1
ATOM 2054 C CA . CYS A 1 263 ? 31.889 -22.492 -4.257 1.00 25.48 263 CYS A CA 1
ATOM 2055 C C . CYS A 1 263 ? 32.900 -22.662 -5.397 1.00 25.48 263 CYS A C 1
ATOM 2057 O O . CYS A 1 263 ? 33.030 -21.798 -6.264 1.00 25.48 263 CYS A O 1
ATOM 2059 N N . SER A 1 264 ? 33.642 -23.768 -5.379 1.00 27.12 264 SER A N 1
ATOM 2060 C CA . SER A 1 264 ? 34.417 -24.226 -6.532 1.00 27.12 264 SER A CA 1
ATOM 2061 C C . SER A 1 264 ? 33.449 -24.730 -7.606 1.00 27.12 264 SER A C 1
ATOM 2063 O O . SER A 1 264 ? 32.822 -25.772 -7.436 1.00 27.12 264 SER A O 1
ATOM 2065 N N . PHE A 1 265 ? 33.303 -23.993 -8.707 1.00 29.98 265 PHE A N 1
ATOM 2066 C CA . PHE A 1 265 ? 32.624 -24.486 -9.908 1.00 29.98 265 PHE A CA 1
ATOM 2067 C C . PHE A 1 265 ? 33.594 -25.368 -10.715 1.00 29.98 265 PHE A C 1
ATOM 2069 O O . PHE A 1 265 ? 34.721 -24.931 -10.958 1.00 29.98 265 PHE A O 1
ATOM 2076 N N . PRO A 1 266 ? 33.204 -26.578 -11.159 1.00 25.75 266 PRO A N 1
ATOM 2077 C CA . PRO A 1 266 ? 34.009 -27.339 -12.104 1.00 25.75 266 PRO A CA 1
ATOM 2078 C C . PRO A 1 266 ? 33.998 -26.651 -13.477 1.00 25.75 266 PRO A C 1
ATOM 2080 O O . PRO A 1 266 ? 32.976 -26.136 -13.934 1.00 25.75 266 PRO A O 1
ATOM 2083 N N . THR A 1 267 ? 35.155 -26.623 -14.130 1.00 30.95 267 THR A N 1
ATOM 2084 C CA . THR A 1 267 ? 35.341 -26.089 -15.481 1.00 30.95 267 THR A CA 1
ATOM 2085 C C . THR A 1 267 ? 34.622 -26.943 -16.531 1.00 30.95 267 THR A C 1
ATOM 2087 O O . THR A 1 267 ? 34.492 -28.158 -16.404 1.00 30.95 267 THR A O 1
ATOM 2090 N N . ILE A 1 268 ? 34.185 -26.286 -17.610 1.00 34.75 268 ILE A N 1
ATOM 2091 C CA . ILE A 1 268 ? 33.362 -26.803 -18.724 1.00 34.75 268 ILE A CA 1
ATOM 2092 C C . ILE A 1 268 ? 33.979 -27.983 -19.523 1.00 34.75 268 ILE A C 1
ATOM 2094 O O . ILE A 1 268 ? 33.375 -28.449 -20.484 1.00 34.75 268 ILE A O 1
ATOM 2098 N N . SER A 1 269 ? 35.122 -28.557 -19.128 1.00 34.00 269 SER A N 1
ATOM 2099 C CA . SER A 1 269 ? 35.684 -29.740 -19.805 1.00 34.00 269 SER A CA 1
ATOM 2100 C C . SER A 1 269 ? 35.286 -31.098 -19.203 1.00 34.00 269 SER A C 1
ATOM 2102 O O . SER A 1 269 ? 35.624 -32.119 -19.796 1.00 34.00 269 SER A O 1
ATOM 2104 N N . SER A 1 270 ? 34.548 -31.157 -18.084 1.00 32.59 270 SER A N 1
ATOM 2105 C CA . SER A 1 270 ? 34.231 -32.433 -17.405 1.00 32.59 270 SER A CA 1
ATOM 2106 C C . SER A 1 270 ? 32.811 -32.984 -17.614 1.00 32.59 270 SER A C 1
ATOM 2108 O O . SER A 1 270 ? 32.519 -34.088 -17.163 1.00 32.59 270 SER A O 1
ATOM 2110 N N . ILE A 1 271 ? 31.930 -32.301 -18.353 1.00 34.84 271 ILE A N 1
ATOM 2111 C CA . ILE A 1 271 ? 30.573 -32.798 -18.660 1.00 34.84 271 ILE A CA 1
ATOM 2112 C C . ILE A 1 271 ? 30.527 -33.277 -20.116 1.00 34.84 271 ILE A C 1
ATOM 2114 O O . ILE A 1 271 ? 29.975 -32.623 -20.997 1.00 34.84 271 ILE A O 1
ATOM 2118 N N . ARG A 1 272 ? 31.156 -34.425 -20.395 1.00 33.16 272 ARG A N 1
ATOM 2119 C CA . ARG A 1 272 ? 30.967 -35.142 -21.673 1.00 33.16 272 ARG A CA 1
ATOM 2120 C C . ARG A 1 272 ? 30.948 -36.668 -21.568 1.00 33.16 272 ARG A C 1
ATOM 2122 O O . ARG A 1 272 ? 31.049 -37.340 -22.589 1.00 33.16 272 ARG A O 1
ATOM 2129 N N . GLN A 1 273 ? 30.786 -37.232 -20.372 1.00 37.47 273 GLN A N 1
ATOM 2130 C CA . GLN A 1 273 ? 30.745 -38.686 -20.183 1.00 37.47 273 GLN A CA 1
ATOM 2131 C C . GLN A 1 273 ? 29.724 -39.101 -19.117 1.00 37.47 273 GLN A C 1
ATOM 2133 O O . GLN A 1 273 ? 30.115 -39.536 -18.043 1.00 37.47 273 GLN A O 1
ATOM 2138 N N . SER A 1 274 ? 28.423 -38.964 -19.399 1.00 39.66 274 SER A N 1
ATOM 2139 C CA . SER A 1 274 ? 27.371 -39.701 -18.665 1.00 39.66 274 SER A CA 1
ATOM 2140 C C . SER A 1 274 ? 25.960 -39.424 -19.197 1.00 39.66 274 SER A C 1
ATOM 2142 O O . SER A 1 274 ? 25.136 -38.844 -18.503 1.00 39.66 274 SER A O 1
ATOM 2144 N N . TRP A 1 275 ? 25.645 -39.874 -20.416 1.00 31.58 275 TRP A N 1
ATOM 2145 C CA . TRP A 1 275 ? 24.247 -40.105 -20.817 1.00 31.58 275 TRP A CA 1
ATOM 2146 C C . TRP A 1 275 ? 24.156 -41.393 -21.657 1.00 31.58 275 TRP A C 1
ATOM 2148 O O . TRP A 1 275 ? 24.955 -41.553 -22.585 1.00 31.58 275 TRP A O 1
ATOM 2158 N N . PRO A 1 276 ? 23.241 -42.331 -21.338 1.00 36.97 276 PRO A N 1
ATOM 2159 C CA . PRO A 1 276 ? 23.041 -43.550 -22.117 1.00 36.97 276 PRO A CA 1
ATOM 2160 C C . PRO A 1 276 ? 22.318 -43.237 -23.437 1.00 36.97 276 PRO A C 1
ATOM 2162 O O . PRO A 1 276 ? 21.455 -42.360 -23.489 1.00 36.97 276 PRO A O 1
ATOM 2165 N N . ARG A 1 277 ? 22.683 -43.946 -24.514 1.00 36.44 277 ARG A N 1
ATOM 2166 C CA . ARG A 1 277 ? 22.027 -43.824 -25.828 1.00 36.44 277 ARG A CA 1
ATOM 2167 C C . ARG A 1 277 ? 20.648 -44.505 -25.801 1.00 36.44 277 ARG A C 1
ATOM 2169 O O . ARG A 1 277 ? 20.555 -45.591 -25.226 1.00 36.44 277 ARG A O 1
ATOM 2176 N N . PRO A 1 278 ? 19.614 -43.934 -26.442 1.00 41.28 278 PRO A N 1
ATOM 2177 C CA . PRO A 1 278 ? 18.393 -44.667 -26.746 1.00 41.28 278 PRO A CA 1
ATOM 2178 C C . PRO A 1 278 ? 18.629 -45.634 -27.918 1.00 41.28 278 PRO A C 1
ATOM 2180 O O . PRO A 1 278 ? 19.516 -45.398 -28.741 1.00 41.28 278 PRO A O 1
ATOM 2183 N N . GLN A 1 279 ? 17.868 -46.733 -27.917 1.00 47.69 279 GLN A N 1
ATOM 2184 C CA . GLN A 1 279 ? 17.859 -47.782 -28.946 1.00 47.69 279 GLN A CA 1
ATOM 2185 C C . GLN A 1 279 ? 17.361 -47.258 -30.293 1.00 47.69 279 GLN A C 1
ATOM 2187 O O . GLN A 1 279 ? 16.452 -46.396 -30.278 1.00 47.69 279 GLN A O 1
#

Mean predicted aligned error: 15.92 Å

Radius of gyration: 31.11 Å; Cα contacts (8 Å, |Δi|>4): 369; chains: 1; bounding box: 55×113×112 Å

Secondary structure (DSSP, 8-state):
----PPPP-------------------------TTTT--SS---TT-----HHHHHHHHHHHHHHHHTSTTTTSEE-GGG-HHHHH-SEEEEEETTEEEEEEEETTEEEEEEE-SS-EEEEEEEEEES-TTTEEEEEEEETTEEEEEEEEEETTTTEEEEP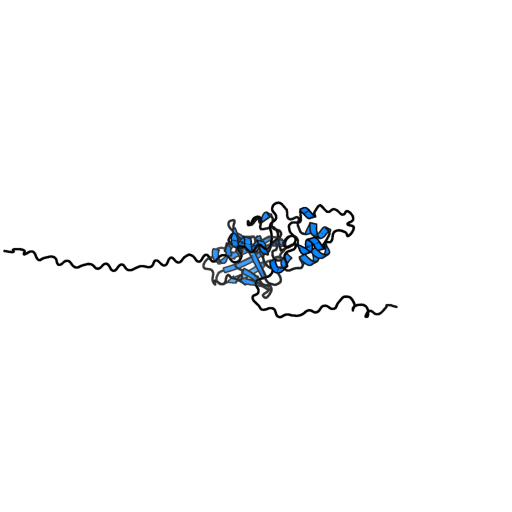TT---SS-SSHHHHHEEE--HHHHHHHHHHHEES-EETTEE-GGGPEESS-HHHHH--SGGGTT-------S-S-THHHHHSSPPGGGGS-------------PPPTTS-SS--PPP-

Solvent-accessible surface area (backbone atoms only — not comparable to full-atom values): 17423 Å² total; per-residue (Å²): 142,84,83,86,76,88,76,84,83,78,83,76,81,79,78,80,78,80,76,80,76,76,78,77,76,74,69,79,81,76,70,73,61,90,56,78,80,68,62,71,58,88,85,63,88,94,58,49,78,64,55,62,67,62,54,28,76,85,34,45,69,59,45,59,57,46,62,75,34,67,48,30,37,26,18,33,46,45,56,72,31,66,57,46,67,74,40,42,64,45,71,39,76,57,90,64,36,41,39,37,37,42,36,60,89,56,46,32,36,43,34,33,28,60,85,83,55,74,53,74,37,50,45,61,34,30,36,40,37,76,86,53,33,35,40,39,31,29,58,52,98,93,39,45,23,41,36,43,49,16,40,28,48,92,73,74,41,56,44,72,27,91,87,60,81,68,80,77,58,94,41,70,69,60,50,49,28,44,80,46,49,76,65,56,42,39,55,53,39,59,71,24,23,20,64,21,56,56,96,91,37,74,38,74,92,56,45,39,68,2,35,47,64,47,52,79,72,43,55,44,52,87,62,71,75,73,66,92,64,86,76,70,96,75,78,66,72,66,61,64,65,70,71,54,80,66,85,63,63,82,54,80,92,71,96,68,84,84,76,84,75,82,80,82,75,83,65,92,84,73,86,83,83,88,79,85,82,83,134